Protein AF-A0A182QPL7-F1 (afdb_monomer)

Structure (mmCIF, N/CA/C/O backbone):
data_AF-A0A182QPL7-F1
#
_entry.id   AF-A0A182QPL7-F1
#
loop_
_atom_site.group_PDB
_atom_site.id
_atom_site.type_symbol
_atom_site.label_atom_id
_atom_site.label_alt_id
_atom_site.label_comp_id
_atom_site.label_asym_id
_atom_site.label_entity_id
_atom_site.label_seq_id
_atom_site.pdbx_PDB_ins_code
_atom_site.Cartn_x
_atom_site.Cartn_y
_atom_site.Cartn_z
_atom_site.occupancy
_atom_site.B_iso_or_equiv
_atom_site.auth_seq_id
_atom_site.auth_comp_id
_atom_site.auth_asym_id
_atom_site.auth_atom_id
_atom_site.pdbx_PDB_model_num
ATOM 1 N N . MET A 1 1 ? 13.068 60.890 -20.522 1.00 38.12 1 MET A N 1
ATOM 2 C CA . MET A 1 1 ? 13.657 60.676 -19.184 1.00 38.12 1 MET A CA 1
ATOM 3 C C . MET A 1 1 ? 14.626 59.497 -19.322 1.00 38.12 1 MET A C 1
ATOM 5 O O . MET A 1 1 ? 14.195 58.363 -19.232 1.00 38.12 1 MET A O 1
ATOM 9 N N . ALA A 1 2 ? 15.757 59.694 -20.020 1.00 29.44 2 ALA A N 1
ATOM 10 C CA . ALA A 1 2 ? 17.075 60.079 -19.466 1.00 29.44 2 ALA A CA 1
ATOM 11 C C . ALA A 1 2 ? 17.578 58.998 -18.482 1.00 29.44 2 ALA A C 1
ATOM 13 O O . ALA A 1 2 ? 16.838 58.666 -17.570 1.00 29.44 2 ALA A O 1
ATOM 14 N N . LEU A 1 3 ? 18.762 58.383 -18.562 1.00 28.86 3 LEU A N 1
ATOM 15 C CA . LEU A 1 3 ? 20.079 58.724 -19.126 1.00 28.86 3 LEU A CA 1
ATOM 16 C C . LEU A 1 3 ? 20.910 57.405 -19.023 1.00 28.86 3 LEU A C 1
ATOM 18 O O . LEU A 1 3 ? 20.813 56.733 -18.004 1.00 28.86 3 LEU A O 1
ATOM 22 N N . ARG A 1 4 ? 21.508 56.812 -20.065 1.00 32.84 4 ARG A N 1
ATOM 23 C CA . ARG A 1 4 ? 22.862 57.028 -20.635 1.00 32.84 4 ARG A CA 1
ATOM 24 C C . ARG A 1 4 ? 24.030 57.161 -19.632 1.00 32.84 4 ARG A C 1
ATOM 26 O O . ARG A 1 4 ? 24.105 58.162 -18.937 1.00 32.84 4 ARG A O 1
ATOM 33 N N . LEU A 1 5 ? 24.980 56.215 -19.704 1.00 34.09 5 LEU A N 1
ATOM 34 C CA . LEU A 1 5 ? 26.452 56.344 -19.542 1.00 34.09 5 LEU A CA 1
ATOM 35 C C . LEU A 1 5 ? 27.062 54.979 -19.971 1.00 34.09 5 LEU A C 1
ATOM 37 O O . LEU A 1 5 ? 26.755 53.975 -19.344 1.00 34.09 5 LEU A O 1
ATOM 41 N N . MET A 1 6 ? 27.615 54.779 -21.184 1.00 31.92 6 MET A N 1
ATOM 42 C CA . MET A 1 6 ? 28.958 55.157 -21.701 1.00 31.92 6 MET A CA 1
ATOM 43 C C . MET A 1 6 ? 30.117 54.797 -20.752 1.00 31.92 6 MET A C 1
ATOM 45 O O . MET A 1 6 ? 30.018 55.116 -19.580 1.00 31.92 6 MET A O 1
ATOM 49 N N . LEU A 1 7 ? 31.289 54.280 -21.145 1.00 32.41 7 LEU A N 1
ATOM 50 C CA . LEU A 1 7 ? 31.907 53.676 -22.347 1.00 32.41 7 LEU A CA 1
ATOM 51 C C . LEU A 1 7 ? 33.376 53.343 -21.936 1.00 32.41 7 LEU A C 1
ATOM 53 O O . LEU A 1 7 ? 33.815 53.805 -20.888 1.00 32.41 7 LEU A O 1
ATOM 57 N N . HIS A 1 8 ? 34.142 52.700 -22.836 1.00 28.00 8 HIS A N 1
ATOM 58 C CA . HIS A 1 8 ? 35.626 52.611 -22.901 1.00 28.00 8 HIS A CA 1
ATOM 59 C C . HIS A 1 8 ? 36.359 51.577 -22.014 1.00 28.00 8 HIS A C 1
ATOM 61 O O . HIS A 1 8 ? 36.034 51.425 -20.851 1.00 28.00 8 HIS A O 1
ATOM 67 N N . CYS A 1 9 ? 37.451 50.916 -22.430 1.00 28.41 9 CYS A N 1
ATOM 68 C CA . CYS A 1 9 ? 38.049 50.543 -23.727 1.00 28.41 9 CYS A CA 1
ATOM 69 C C . CYS A 1 9 ? 39.332 49.722 -23.434 1.00 28.41 9 CYS A C 1
ATOM 71 O O . CYS A 1 9 ? 39.904 49.873 -22.360 1.00 28.41 9 CYS A O 1
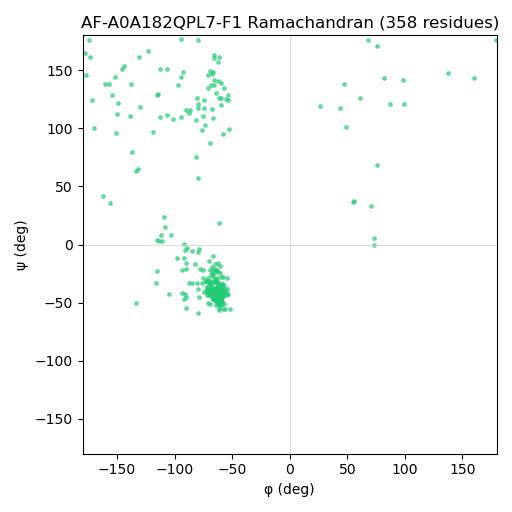ATOM 73 N N . ARG A 1 10 ? 39.833 49.024 -24.467 1.00 29.16 10 ARG A N 1
ATOM 74 C CA . ARG A 1 10 ? 41.245 48.666 -24.758 1.00 29.16 10 ARG A CA 1
ATOM 75 C C . ARG A 1 10 ? 41.916 47.397 -24.180 1.00 29.16 10 ARG A C 1
ATOM 77 O O . ARG A 1 10 ? 42.165 47.264 -22.993 1.00 29.16 10 ARG A O 1
ATOM 84 N N . GLU A 1 11 ? 42.356 46.605 -25.169 1.00 29.48 11 GLU A N 1
ATOM 85 C CA . GLU A 1 11 ? 43.712 46.057 -25.396 1.00 29.48 11 GLU A CA 1
ATOM 86 C C . GLU A 1 11 ? 44.058 44.608 -24.980 1.00 29.48 11 GLU A C 1
ATOM 88 O O . GLU A 1 11 ? 44.008 44.202 -23.826 1.00 29.48 11 GLU A O 1
ATOM 93 N N . ILE A 1 12 ? 44.469 43.850 -26.009 1.00 35.56 12 ILE A N 1
ATOM 94 C CA . ILE A 1 12 ? 45.204 42.573 -26.007 1.00 35.56 12 ILE A CA 1
ATOM 95 C C . ILE A 1 12 ? 46.706 42.924 -26.100 1.00 35.56 12 ILE A C 1
ATOM 97 O O . ILE A 1 12 ? 47.034 43.907 -26.768 1.00 35.56 12 ILE A O 1
ATOM 101 N N . PRO A 1 13 ? 47.632 42.132 -25.520 1.00 38.84 13 PRO A N 1
ATOM 102 C CA . PRO A 1 13 ? 48.500 41.322 -26.388 1.00 38.84 13 PRO A CA 1
ATOM 103 C C . PRO A 1 13 ? 48.874 39.922 -25.851 1.00 38.84 13 PRO A C 1
ATOM 105 O O . PRO A 1 13 ? 48.953 39.651 -24.657 1.00 38.84 13 PRO A O 1
ATOM 108 N N . SER A 1 14 ? 49.154 39.045 -26.814 1.00 32.09 14 SER A N 1
ATOM 109 C CA . SER A 1 14 ? 49.762 37.706 -26.764 1.00 32.09 14 SER A CA 1
ATOM 110 C C . SER A 1 14 ? 51.235 37.689 -26.332 1.00 32.09 14 SER A C 1
ATOM 112 O O . SER A 1 14 ? 51.951 38.557 -26.816 1.00 32.09 14 SER A O 1
ATOM 114 N N . VAL A 1 15 ? 51.733 36.636 -25.650 1.00 32.50 15 VAL A N 1
ATOM 115 C CA . VAL A 1 15 ? 53.123 36.122 -25.813 1.00 32.50 15 VAL A CA 1
ATOM 116 C C . VAL A 1 15 ? 53.244 34.621 -25.450 1.00 32.50 15 VAL A C 1
ATOM 118 O O . VAL A 1 15 ? 52.866 34.184 -24.368 1.00 32.50 15 VAL A O 1
ATOM 121 N N . PHE A 1 16 ? 53.838 33.862 -26.378 1.00 30.44 16 PHE A N 1
ATOM 122 C CA . PHE A 1 16 ? 54.403 32.503 -26.295 1.00 30.44 16 PHE A CA 1
ATOM 123 C C . PHE A 1 16 ? 55.667 32.428 -25.410 1.00 30.44 16 PHE A C 1
ATOM 125 O O . PHE A 1 16 ? 56.535 33.291 -25.548 1.00 30.44 16 PHE A O 1
ATOM 132 N N . ARG A 1 17 ? 55.914 31.318 -24.689 1.00 28.19 17 ARG A N 1
ATOM 133 C CA . ARG A 1 17 ? 57.280 30.748 -24.620 1.00 28.19 17 ARG A CA 1
ATOM 134 C C . ARG A 1 17 ? 57.345 29.281 -24.183 1.00 28.19 17 ARG A C 1
ATOM 136 O O . ARG A 1 17 ? 56.650 28.839 -23.278 1.00 28.19 17 ARG A O 1
ATOM 143 N N . TYR A 1 18 ? 58.217 28.578 -24.896 1.00 27.86 18 TYR A N 1
ATOM 144 C CA . TYR A 1 18 ? 58.614 27.174 -24.820 1.00 27.86 18 TYR A CA 1
ATOM 145 C C . TYR A 1 18 ? 59.871 27.005 -23.939 1.00 27.86 18 TYR A C 1
ATOM 147 O O . TYR A 1 18 ? 60.507 28.004 -23.596 1.00 27.86 18 TYR A O 1
ATOM 155 N N . SER A 1 19 ? 60.268 25.735 -23.751 1.00 28.27 19 SER A N 1
ATOM 156 C CA . SER A 1 19 ? 61.599 25.216 -23.343 1.00 28.27 19 SER A CA 1
ATOM 157 C C . SER A 1 19 ? 61.745 24.882 -21.850 1.00 28.27 19 SER A C 1
ATOM 159 O O . SER A 1 19 ? 61.260 25.616 -21.004 1.00 28.27 19 SER A O 1
ATOM 161 N N . SER A 1 20 ? 62.433 23.828 -21.405 1.00 28.31 20 SER A N 1
ATOM 162 C CA . SER A 1 20 ? 63.029 22.630 -22.018 1.00 28.31 20 SER A CA 1
ATOM 163 C C . SER A 1 20 ? 63.545 21.728 -20.878 1.00 28.31 20 SER A C 1
ATOM 165 O O . SER A 1 20 ? 63.731 22.165 -19.747 1.00 28.31 20 SER A O 1
ATOM 167 N N . VAL A 1 21 ? 63.756 20.462 -21.215 1.00 29.38 21 VAL A N 1
ATOM 168 C CA . VAL A 1 21 ? 64.141 19.294 -20.405 1.00 29.38 21 VAL A CA 1
ATOM 169 C C . VAL A 1 21 ? 65.610 19.355 -19.922 1.00 29.38 21 VAL A C 1
ATOM 171 O O . VAL A 1 21 ? 66.443 19.836 -20.680 1.00 29.38 21 VAL A O 1
ATOM 174 N N . PHE A 1 22 ? 65.936 18.837 -18.719 1.00 27.33 22 PHE A N 1
ATOM 175 C CA . PHE A 1 22 ? 66.898 17.730 -18.443 1.00 27.33 22 PHE A CA 1
ATOM 176 C C . PHE A 1 22 ? 67.452 17.653 -16.995 1.00 27.33 22 PHE A C 1
ATOM 178 O O . PHE A 1 22 ? 67.672 18.642 -16.309 1.00 27.33 22 PHE A O 1
ATOM 185 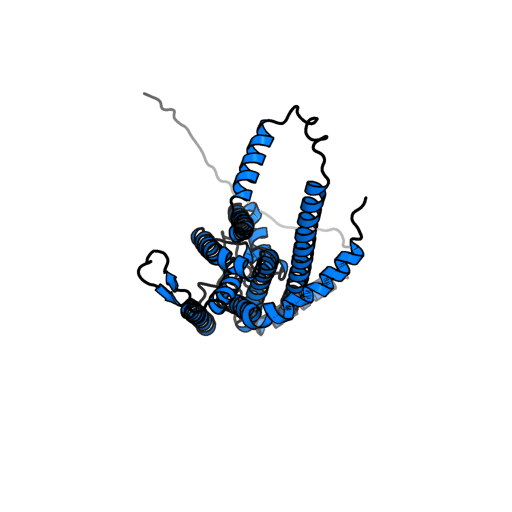N N . HIS A 1 23 ? 67.620 16.394 -16.569 1.00 29.66 23 HIS A N 1
ATOM 186 C CA . HIS A 1 23 ? 67.974 15.788 -15.272 1.00 29.66 23 HIS A CA 1
ATOM 187 C C . HIS A 1 23 ? 69.388 16.057 -14.714 1.00 29.66 23 HIS A C 1
ATOM 189 O O . HIS A 1 23 ? 70.294 16.261 -15.511 1.00 29.66 23 HIS A O 1
ATOM 195 N N . HIS A 1 24 ? 69.610 15.868 -13.387 1.00 29.08 24 HIS A N 1
ATOM 196 C CA . HIS A 1 24 ? 70.266 14.668 -12.781 1.00 29.08 24 HIS A CA 1
ATOM 197 C C . HIS A 1 24 ? 70.272 14.663 -11.207 1.00 29.08 24 HIS A C 1
ATOM 199 O O . HIS A 1 24 ? 69.690 15.576 -10.630 1.00 29.08 24 HIS A O 1
ATOM 205 N N . PRO A 1 25 ? 70.754 13.622 -10.469 1.00 37.75 25 PRO A N 1
ATOM 206 C CA . PRO A 1 25 ? 69.912 12.717 -9.659 1.00 37.75 25 PRO A CA 1
ATOM 207 C C . PRO A 1 25 ? 70.268 12.636 -8.148 1.00 37.75 25 PRO A C 1
ATOM 209 O O . PRO A 1 25 ? 71.381 12.961 -7.743 1.00 37.75 25 PRO A O 1
ATOM 212 N N . ARG A 1 26 ? 69.395 12.051 -7.304 1.00 28.62 26 ARG A N 1
ATOM 213 C CA . ARG A 1 26 ? 69.827 11.398 -6.043 1.00 28.62 26 ARG A CA 1
ATOM 214 C C . ARG A 1 26 ? 68.924 10.229 -5.610 1.00 28.62 26 ARG A C 1
ATOM 216 O O . ARG A 1 26 ? 67.772 10.407 -5.248 1.00 28.62 26 ARG A O 1
ATOM 223 N N . LYS A 1 27 ? 69.545 9.048 -5.696 1.00 30.28 27 LYS A N 1
ATOM 224 C CA . LYS A 1 27 ? 69.404 7.758 -4.991 1.00 30.28 27 LYS A CA 1
ATOM 225 C C . LYS A 1 27 ? 68.062 7.341 -4.357 1.00 30.28 27 LYS A C 1
ATOM 227 O O . LYS A 1 27 ? 67.589 7.890 -3.372 1.00 30.28 27 LYS A O 1
ATOM 232 N N . ILE A 1 28 ? 67.606 6.212 -4.895 1.00 34.00 28 ILE A N 1
ATOM 233 C CA . ILE A 1 28 ? 66.611 5.238 -4.440 1.00 34.00 28 ILE A CA 1
ATOM 234 C C . ILE A 1 28 ? 66.999 4.616 -3.088 1.00 34.00 28 ILE A C 1
ATOM 236 O O . ILE A 1 28 ? 68.134 4.170 -2.936 1.00 34.00 28 ILE A O 1
ATOM 240 N N . LEU A 1 29 ? 66.017 4.448 -2.193 1.00 33.06 29 LEU A N 1
ATOM 241 C CA . LEU A 1 29 ? 65.952 3.325 -1.249 1.00 33.06 29 LEU A CA 1
ATOM 242 C C . LEU A 1 29 ? 64.501 2.810 -1.135 1.00 33.06 29 LEU A C 1
ATOM 244 O O . LEU A 1 29 ? 63.610 3.485 -0.634 1.00 33.06 29 LEU A O 1
ATOM 248 N N . SER A 1 30 ? 64.321 1.602 -1.681 1.00 37.84 30 SER A N 1
ATOM 249 C CA . SER A 1 30 ? 63.394 0.520 -1.301 1.00 37.84 30 SER A CA 1
ATOM 250 C C . SER A 1 30 ? 61.901 0.806 -1.059 1.00 37.84 30 SER A C 1
ATOM 252 O O . SER A 1 30 ? 61.500 1.124 0.054 1.00 37.84 30 SER A O 1
ATOM 254 N N . ASN A 1 31 ? 61.060 0.478 -2.054 1.00 38.47 31 ASN A N 1
ATOM 255 C CA . ASN A 1 31 ? 59.720 -0.097 -1.816 1.00 38.47 31 ASN A CA 1
ATOM 256 C C . ASN A 1 31 ? 59.163 -0.915 -3.010 1.00 38.47 31 ASN A C 1
ATOM 258 O O . ASN A 1 31 ? 57.971 -0.932 -3.293 1.00 38.47 31 ASN A O 1
ATOM 262 N N . VAL A 1 32 ? 60.030 -1.637 -3.731 1.00 42.34 32 VAL A N 1
ATOM 263 C CA . VAL A 1 32 ? 59.671 -2.338 -4.988 1.00 42.34 32 VAL A CA 1
ATOM 264 C C . VAL A 1 32 ? 58.923 -3.675 -4.762 1.00 42.34 32 VAL A C 1
ATOM 266 O O . VAL A 1 32 ? 58.456 -4.298 -5.713 1.00 42.34 32 VAL A O 1
ATOM 269 N N . GLY A 1 33 ? 58.741 -4.116 -3.511 1.00 39.88 33 GLY A N 1
ATOM 270 C CA . GLY A 1 33 ? 58.042 -5.370 -3.189 1.00 39.88 33 GLY A CA 1
ATOM 271 C C . GLY A 1 33 ? 56.509 -5.284 -3.213 1.00 39.88 33 GLY A C 1
ATOM 272 O O . GLY A 1 33 ? 55.852 -6.207 -3.695 1.00 39.88 33 GLY A O 1
ATOM 273 N N . ASN A 1 34 ? 55.927 -4.171 -2.749 1.00 44.75 34 ASN A N 1
ATOM 274 C CA . ASN A 1 34 ? 54.471 -4.056 -2.576 1.00 44.75 34 ASN A CA 1
ATOM 275 C C . ASN A 1 34 ? 53.729 -3.640 -3.855 1.00 44.75 34 ASN A C 1
ATOM 277 O O . ASN A 1 34 ? 52.621 -4.118 -4.105 1.00 44.75 34 ASN A O 1
ATOM 281 N N . ASP A 1 35 ? 54.340 -2.818 -4.712 1.00 47.81 35 ASP A N 1
ATOM 282 C CA . ASP A 1 35 ? 53.655 -2.279 -5.894 1.00 47.81 35 ASP A CA 1
ATOM 283 C C . ASP A 1 35 ? 53.434 -3.318 -6.997 1.00 47.81 35 ASP A C 1
ATOM 285 O O . ASP A 1 35 ? 52.415 -3.275 -7.692 1.00 47.81 35 ASP A O 1
ATOM 289 N N . ARG A 1 36 ? 54.322 -4.312 -7.140 1.00 44.53 36 ARG A N 1
ATOM 290 C CA . ARG A 1 36 ? 54.118 -5.401 -8.113 1.00 44.53 36 ARG A CA 1
ATOM 291 C C . ARG A 1 36 ? 52.970 -6.319 -7.709 1.00 44.53 36 ARG A C 1
ATOM 293 O O . ARG A 1 36 ? 52.163 -6.665 -8.568 1.00 44.53 36 ARG A O 1
ATOM 300 N N . GLN A 1 37 ? 52.835 -6.660 -6.426 1.00 46.72 37 GLN A N 1
ATOM 301 C CA . GLN A 1 37 ? 51.701 -7.467 -5.964 1.00 46.72 37 GLN A CA 1
ATOM 302 C C . GLN A 1 37 ? 50.377 -6.705 -6.073 1.00 46.72 37 GLN A C 1
ATOM 304 O O . GLN A 1 37 ? 49.395 -7.263 -6.559 1.00 46.72 37 GLN A O 1
ATOM 309 N N . LEU A 1 38 ? 50.352 -5.416 -5.720 1.00 52.38 38 LEU A N 1
ATOM 310 C CA . LEU A 1 38 ? 49.174 -4.559 -5.894 1.00 52.38 38 LEU A CA 1
ATOM 311 C C . LEU A 1 38 ? 48.791 -4.377 -7.367 1.00 52.38 38 LEU A C 1
ATOM 313 O O . LEU A 1 38 ? 47.604 -4.386 -7.695 1.00 52.38 38 LEU A O 1
ATOM 317 N N . THR A 1 39 ? 49.769 -4.264 -8.266 1.00 49.75 39 THR A N 1
ATOM 318 C CA . THR A 1 39 ? 49.520 -4.134 -9.709 1.00 49.75 39 THR A CA 1
ATOM 319 C C . THR A 1 39 ? 49.019 -5.445 -10.311 1.00 49.75 39 THR A C 1
ATOM 321 O O . THR A 1 39 ? 48.053 -5.431 -11.072 1.00 49.75 39 THR A O 1
ATOM 324 N N . ILE A 1 40 ? 49.584 -6.590 -9.911 1.00 52.69 40 ILE A N 1
ATOM 325 C CA . ILE A 1 40 ? 49.121 -7.917 -10.345 1.00 52.69 40 ILE A CA 1
ATOM 326 C C . ILE A 1 40 ? 47.720 -8.213 -9.791 1.00 52.69 40 ILE A C 1
ATOM 328 O O . ILE A 1 40 ? 46.876 -8.721 -10.527 1.00 52.69 40 ILE A O 1
ATOM 332 N N . LEU A 1 41 ? 47.418 -7.837 -8.543 1.00 49.34 41 LEU A N 1
ATOM 333 C CA . LEU A 1 41 ? 46.073 -7.957 -7.962 1.00 49.34 41 LEU A CA 1
ATOM 334 C C . LEU A 1 41 ? 45.056 -7.045 -8.662 1.00 49.34 41 LEU A C 1
ATOM 336 O O . LEU A 1 41 ? 43.927 -7.465 -8.913 1.00 49.34 41 LEU A O 1
ATOM 340 N N . ARG A 1 42 ? 45.438 -5.816 -9.037 1.00 46.53 42 ARG A N 1
ATOM 341 C CA . ARG A 1 42 ? 44.580 -4.921 -9.837 1.00 46.53 42 ARG A CA 1
ATOM 342 C C . ARG A 1 42 ? 44.355 -5.465 -11.246 1.00 46.53 42 ARG A C 1
ATOM 344 O O . ARG A 1 42 ? 43.224 -5.432 -11.724 1.00 46.53 42 ARG A O 1
ATOM 351 N N . TYR A 1 43 ? 45.389 -6.016 -11.880 1.00 38.41 43 TYR A N 1
ATOM 352 C CA . TYR A 1 43 ? 45.294 -6.588 -13.222 1.00 38.41 43 TYR A CA 1
ATOM 353 C C . TYR A 1 43 ? 44.456 -7.873 -13.239 1.00 38.41 43 TYR A C 1
ATOM 355 O O . TYR A 1 43 ? 43.571 -8.016 -14.074 1.00 38.41 43 TYR A O 1
ATOM 363 N N . THR A 1 44 ? 44.645 -8.773 -12.271 1.00 45.66 44 THR A N 1
ATOM 364 C CA . THR A 1 44 ? 43.840 -10.003 -12.139 1.00 45.66 44 THR A CA 1
ATOM 365 C C . THR 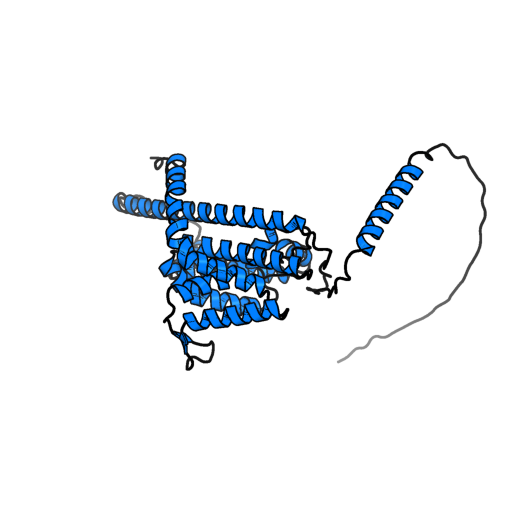A 1 44 ? 42.393 -9.721 -11.732 1.00 45.66 44 THR A C 1
ATOM 367 O O . THR A 1 44 ? 41.487 -10.407 -12.209 1.00 45.66 44 THR A O 1
ATOM 370 N N . ARG A 1 45 ? 42.137 -8.682 -10.922 1.00 44.12 45 ARG A N 1
ATOM 371 C CA . ARG A 1 45 ? 40.776 -8.208 -10.617 1.00 44.12 45 ARG A CA 1
ATOM 372 C C . ARG A 1 45 ? 40.090 -7.606 -11.847 1.00 44.12 45 ARG A C 1
ATOM 374 O O . ARG A 1 45 ? 38.936 -7.942 -12.099 1.00 44.12 45 ARG A O 1
ATOM 381 N N . ASN A 1 46 ? 40.794 -6.794 -12.639 1.00 39.06 46 ASN A N 1
ATOM 382 C CA . ASN A 1 46 ? 40.257 -6.264 -13.898 1.00 39.06 46 ASN A CA 1
ATOM 383 C C . ASN A 1 46 ? 40.046 -7.363 -14.948 1.00 39.06 46 ASN A C 1
ATOM 385 O O . ASN A 1 46 ? 39.011 -7.365 -15.602 1.00 39.06 46 ASN A O 1
ATOM 389 N N . ALA A 1 47 ? 40.953 -8.336 -15.058 1.00 41.59 47 ALA A N 1
ATOM 390 C CA . ALA A 1 47 ? 40.820 -9.463 -15.983 1.00 41.59 47 ALA A CA 1
ATOM 391 C C . ALA A 1 47 ? 39.671 -10.420 -15.605 1.00 41.59 47 ALA A C 1
ATOM 393 O O . ALA A 1 47 ? 39.035 -11.003 -16.482 1.00 41.59 47 ALA A O 1
ATOM 394 N N . ARG A 1 48 ? 39.366 -10.577 -14.306 1.00 39.47 48 ARG A N 1
ATOM 395 C CA . ARG A 1 48 ? 38.159 -11.294 -13.851 1.00 39.47 48 ARG A CA 1
ATOM 396 C C . ARG A 1 48 ? 36.874 -10.523 -14.167 1.00 39.47 48 ARG A C 1
ATOM 398 O O . ARG A 1 48 ? 35.901 -11.157 -14.566 1.00 39.47 48 ARG A O 1
ATOM 405 N N . ASN A 1 49 ? 36.877 -9.194 -14.044 1.00 42.91 49 ASN A N 1
ATOM 406 C CA . ASN A 1 49 ? 35.725 -8.363 -14.416 1.00 42.91 49 ASN A CA 1
ATOM 407 C C . ASN A 1 49 ? 35.459 -8.379 -15.930 1.00 42.91 49 ASN A C 1
ATOM 409 O O . ASN A 1 49 ? 34.316 -8.563 -16.335 1.00 42.91 49 ASN A O 1
ATOM 413 N N . THR A 1 50 ? 36.492 -8.294 -16.773 1.00 42.94 50 THR A N 1
ATOM 414 C CA . THR A 1 50 ? 36.312 -8.310 -18.238 1.00 42.94 50 THR A CA 1
ATOM 415 C C . THR A 1 50 ? 35.871 -9.675 -18.772 1.00 42.94 50 THR A C 1
ATOM 417 O O . THR A 1 50 ? 35.092 -9.743 -19.723 1.00 42.94 50 THR A O 1
ATOM 420 N N . ARG A 1 51 ? 36.284 -10.785 -18.138 1.00 34.62 51 ARG A N 1
ATOM 421 C CA . ARG A 1 51 ? 35.788 -12.128 -18.501 1.00 34.62 51 ARG A CA 1
ATOM 422 C C . ARG A 1 51 ? 34.318 -12.334 -18.122 1.00 34.62 51 ARG A C 1
ATOM 424 O O . ARG A 1 51 ? 33.599 -12.977 -18.882 1.00 34.62 51 ARG A O 1
ATOM 431 N N . ALA A 1 52 ? 33.866 -11.766 -17.002 1.00 42.50 52 ALA A N 1
ATOM 432 C CA . ALA A 1 52 ? 32.456 -11.797 -16.606 1.00 42.50 52 ALA A CA 1
ATOM 433 C C . ALA A 1 52 ? 31.568 -10.932 -17.524 1.00 42.50 52 ALA A C 1
ATOM 435 O O . ALA A 1 52 ? 30.434 -11.313 -17.805 1.00 42.50 52 ALA A O 1
ATOM 436 N N . GLU A 1 53 ? 32.091 -9.819 -18.051 1.00 45.19 53 GLU A N 1
ATOM 437 C CA . GLU A 1 53 ? 31.379 -8.967 -19.016 1.00 45.19 53 GLU A CA 1
ATOM 438 C C . GLU A 1 53 ? 31.262 -9.604 -20.413 1.00 45.19 53 GLU A C 1
ATOM 440 O O . GLU A 1 53 ? 30.249 -9.417 -21.082 1.00 45.19 53 GLU A O 1
ATOM 445 N N . SER A 1 54 ? 32.239 -10.417 -20.839 1.00 38.28 54 SER A N 1
ATOM 446 C CA . SER A 1 54 ? 32.252 -11.024 -22.185 1.00 38.28 54 SER A CA 1
ATOM 447 C C . SER A 1 54 ? 31.188 -12.108 -22.441 1.00 38.28 54 SER A C 1
ATOM 449 O O . SER A 1 54 ? 30.934 -12.443 -23.595 1.00 38.28 54 SER A O 1
ATOM 451 N N . PHE A 1 55 ? 30.543 -12.631 -21.390 1.00 42.53 55 PHE A N 1
ATOM 452 C CA . PHE A 1 55 ? 29.502 -13.669 -21.484 1.00 42.53 55 PHE A CA 1
ATOM 453 C C . PHE A 1 55 ? 28.114 -13.198 -21.022 1.00 42.53 55 PHE A C 1
ATOM 455 O O . PHE A 1 55 ? 27.167 -13.988 -21.007 1.00 42.53 55 PHE A O 1
ATOM 462 N N . ALA A 1 56 ? 27.956 -11.922 -20.659 1.00 42.56 56 ALA A N 1
ATOM 463 C CA . ALA A 1 56 ? 26.643 -11.366 -20.365 1.00 42.56 56 ALA A CA 1
ATOM 464 C C . ALA A 1 56 ? 25.930 -11.027 -21.690 1.00 42.56 56 ALA A C 1
ATOM 466 O O . ALA A 1 56 ? 26.454 -10.230 -22.472 1.00 42.56 56 ALA A O 1
ATOM 467 N N . PRO A 1 57 ? 24.743 -11.596 -21.985 1.00 36.03 57 PRO A N 1
ATOM 468 C CA . PRO A 1 57 ? 23.981 -11.190 -23.159 1.00 36.03 57 PRO A CA 1
ATOM 469 C C . PRO A 1 57 ? 23.701 -9.687 -23.080 1.00 36.03 57 PRO A C 1
ATOM 471 O O . PRO A 1 57 ? 23.342 -9.173 -22.019 1.00 36.03 57 PRO A O 1
ATOM 474 N N . ARG A 1 58 ? 23.905 -8.998 -24.206 1.00 37.56 58 ARG A N 1
ATOM 475 C CA . ARG A 1 58 ? 23.852 -7.539 -24.352 1.00 37.56 58 ARG A CA 1
ATOM 476 C C . ARG A 1 58 ? 22.521 -7.003 -23.808 1.00 37.56 58 ARG A C 1
ATOM 478 O O . ARG A 1 58 ? 21.493 -7.078 -24.475 1.00 37.56 58 ARG A O 1
ATOM 485 N N . GLN A 1 59 ? 22.538 -6.493 -22.579 1.00 46.91 59 GLN A N 1
ATOM 486 C CA . GLN A 1 59 ? 21.389 -5.830 -21.971 1.00 46.91 59 GLN A CA 1
ATOM 487 C C . GLN A 1 59 ? 21.157 -4.532 -22.745 1.00 46.91 59 GLN A C 1
ATOM 489 O O . GLN A 1 59 ? 22.028 -3.663 -22.776 1.00 46.91 59 GLN A O 1
ATOM 494 N N . THR A 1 60 ? 20.008 -4.392 -23.409 1.00 39.75 60 THR A N 1
ATOM 495 C CA . THR A 1 60 ? 19.579 -3.104 -23.967 1.00 39.75 60 THR A CA 1
ATOM 496 C C . THR A 1 60 ? 19.234 -2.178 -22.809 1.00 39.75 60 THR A C 1
ATOM 498 O O . THR A 1 60 ? 18.104 -2.140 -22.320 1.00 39.75 60 THR A O 1
ATOM 501 N N . ILE A 1 61 ? 20.262 -1.490 -22.331 1.00 45.66 61 ILE A N 1
ATOM 502 C CA . ILE A 1 61 ? 20.213 -0.460 -21.309 1.00 45.66 61 ILE A CA 1
ATOM 503 C C . ILE A 1 61 ? 19.601 0.785 -21.952 1.00 45.66 61 ILE A C 1
ATOM 505 O O . ILE A 1 61 ? 20.261 1.486 -22.713 1.00 45.66 61 ILE A O 1
ATOM 509 N N . VAL A 1 62 ? 18.327 1.048 -21.669 1.00 46.94 62 VAL A N 1
ATOM 510 C CA . VAL A 1 62 ? 17.763 2.386 -21.867 1.00 46.94 62 VAL A CA 1
ATOM 511 C C . VAL A 1 62 ? 17.884 3.086 -20.515 1.00 46.94 62 VAL A C 1
ATOM 513 O O . VAL A 1 62 ? 17.198 2.664 -19.578 1.00 46.94 62 VAL A O 1
ATOM 516 N N . PRO A 1 63 ? 18.768 4.088 -20.358 1.00 48.31 63 PRO A N 1
ATOM 517 C CA . PRO A 1 63 ? 18.833 4.845 -19.120 1.00 48.31 63 PRO A CA 1
ATOM 518 C C . PRO A 1 63 ? 17.469 5.496 -18.896 1.00 48.31 63 PRO A C 1
ATOM 520 O O . PRO A 1 63 ? 16.968 6.244 -19.731 1.00 48.31 63 PRO A O 1
ATOM 523 N N . THR A 1 64 ? 16.832 5.165 -17.776 1.00 53.75 64 THR A N 1
ATOM 524 C CA . THR A 1 64 ? 15.715 5.977 -17.299 1.00 53.75 64 THR A CA 1
ATOM 525 C C . THR A 1 64 ? 16.353 7.238 -16.733 1.00 53.75 64 THR A C 1
ATOM 527 O O . THR A 1 64 ? 17.169 7.146 -15.817 1.00 53.75 64 THR A O 1
ATOM 530 N N . GLU A 1 65 ? 16.054 8.399 -17.304 1.00 51.59 65 GLU A N 1
ATOM 531 C CA . GLU A 1 65 ? 16.466 9.677 -16.731 1.00 51.59 65 GLU A CA 1
ATOM 532 C C . GLU A 1 65 ? 15.370 10.159 -15.786 1.00 51.59 65 GLU A C 1
ATOM 534 O O . GLU A 1 65 ? 14.248 10.449 -16.200 1.00 51.59 65 GLU A O 1
ATOM 539 N N . VAL A 1 66 ? 15.689 10.250 -14.496 1.00 57.75 66 VAL A N 1
ATOM 540 C CA . VAL A 1 66 ? 14.844 10.950 -13.525 1.00 57.75 66 VAL A CA 1
ATOM 541 C C . VAL A 1 66 ? 15.624 12.172 -13.071 1.00 57.75 66 VAL A C 1
ATOM 543 O O . VAL A 1 66 ? 16.632 12.045 -12.385 1.00 57.75 66 VAL A O 1
ATOM 546 N N . GLN A 1 67 ? 15.174 13.363 -13.483 1.00 58.06 67 GLN A N 1
ATOM 547 C CA . GLN A 1 67 ? 15.777 14.652 -13.096 1.00 58.06 67 GLN A CA 1
ATOM 548 C C . GLN A 1 67 ? 17.279 14.767 -13.432 1.00 58.06 67 GLN A C 1
ATOM 550 O O . GLN A 1 67 ? 18.052 15.313 -12.650 1.00 58.06 67 GLN A O 1
ATOM 555 N N . GLY A 1 68 ? 17.715 14.223 -14.574 1.00 55.00 68 GLY A N 1
ATOM 556 C CA . GLY A 1 68 ? 19.127 14.242 -14.978 1.00 55.00 68 GLY A CA 1
ATOM 557 C C . GLY A 1 68 ? 20.034 13.289 -14.187 1.00 55.00 68 GLY A C 1
ATOM 558 O O . GLY A 1 68 ? 21.245 13.285 -14.398 1.00 55.00 68 GLY A O 1
ATOM 559 N N . ILE A 1 69 ? 19.477 12.459 -13.295 1.00 57.66 69 ILE A N 1
ATOM 560 C CA . ILE A 1 69 ? 20.205 11.360 -12.659 1.00 57.66 69 ILE A CA 1
ATOM 561 C C . ILE A 1 69 ? 20.116 10.145 -13.579 1.00 57.66 69 ILE A C 1
ATOM 563 O O . ILE A 1 69 ? 19.033 9.596 -13.797 1.00 57.66 69 ILE A O 1
ATOM 567 N N . VAL A 1 70 ? 21.270 9.712 -14.091 1.00 56.16 70 VAL A N 1
ATOM 568 C CA . VAL A 1 70 ? 21.405 8.435 -14.798 1.00 56.16 70 VAL A CA 1
ATOM 569 C C . VAL A 1 70 ? 21.170 7.320 -13.787 1.00 56.16 70 VAL A C 1
ATOM 571 O O . VAL A 1 70 ? 21.974 7.092 -12.881 1.00 56.16 70 VAL A O 1
ATOM 574 N N . ILE A 1 71 ? 20.033 6.643 -13.908 1.00 62.78 71 ILE A N 1
ATOM 575 C CA . ILE A 1 71 ? 19.699 5.514 -13.047 1.00 62.78 71 ILE A CA 1
ATOM 576 C C . ILE A 1 71 ? 20.548 4.324 -13.487 1.00 62.78 71 ILE A C 1
ATOM 578 O O . ILE A 1 71 ? 20.498 3.932 -14.651 1.00 62.78 71 ILE A O 1
ATOM 582 N N . GLU A 1 72 ? 21.313 3.742 -12.556 1.00 54.69 72 GLU A N 1
ATOM 583 C CA . GLU A 1 72 ? 22.073 2.509 -12.789 1.00 54.69 72 GLU A CA 1
ATOM 584 C C . GLU A 1 72 ? 21.119 1.380 -13.224 1.00 54.69 72 GLU A C 1
ATOM 586 O O . GLU A 1 72 ? 20.525 0.657 -12.421 1.00 54.69 72 GLU A O 1
ATOM 591 N N . SER A 1 73 ? 20.991 1.202 -14.531 1.00 57.12 73 SER A N 1
ATOM 592 C CA . SER A 1 73 ? 20.474 0.012 -15.201 1.00 57.12 73 SER A CA 1
ATOM 593 C C . SER A 1 73 ? 21.582 -1.046 -15.244 1.00 57.12 73 SER A C 1
ATOM 595 O O . SER A 1 73 ? 22.055 -1.434 -16.311 1.00 57.12 73 SER A O 1
ATOM 597 N N . GLY A 1 74 ? 22.091 -1.409 -14.067 1.00 60.62 74 GLY A N 1
ATOM 598 C CA . GLY A 1 74 ? 23.197 -2.349 -13.921 1.00 60.62 74 GLY A CA 1
ATOM 599 C C . GLY A 1 74 ? 22.768 -3.811 -14.055 1.00 60.62 74 GLY A C 1
ATOM 600 O O . GLY A 1 74 ? 21.581 -4.134 -14.128 1.00 60.62 74 GLY A O 1
ATOM 601 N N . TYR A 1 75 ? 23.761 -4.704 -14.016 1.00 72.38 75 TYR A N 1
ATOM 602 C CA . TYR A 1 75 ? 23.556 -6.149 -13.953 1.00 72.38 75 TYR A CA 1
ATOM 603 C C . TYR A 1 75 ? 22.636 -6.526 -12.783 1.00 72.38 75 TYR A C 1
ATOM 605 O O . TYR A 1 75 ? 22.908 -6.207 -11.621 1.00 72.38 75 TYR A O 1
ATOM 613 N N . ILE A 1 76 ? 21.549 -7.232 -13.093 1.00 79.06 76 ILE A N 1
ATOM 614 C CA . ILE A 1 76 ? 20.654 -7.782 -12.080 1.00 79.06 76 ILE A CA 1
ATOM 615 C C . ILE A 1 76 ? 21.267 -9.082 -11.574 1.00 79.06 76 ILE A C 1
ATOM 617 O O . ILE A 1 76 ? 21.261 -10.088 -12.276 1.00 79.06 76 ILE A O 1
ATOM 621 N N . ASP A 1 77 ? 21.788 -9.051 -10.353 1.00 81.19 77 ASP A N 1
ATOM 622 C CA . ASP A 1 77 ? 22.260 -10.239 -9.651 1.00 81.19 77 ASP A CA 1
ATOM 623 C C . ASP A 1 77 ? 21.057 -11.053 -9.140 1.00 81.19 77 ASP A C 1
ATOM 625 O O . ASP A 1 77 ? 20.382 -10.601 -8.207 1.00 81.19 77 ASP A O 1
ATOM 629 N N . PRO A 1 78 ? 20.777 -12.249 -9.701 1.00 83.31 78 PRO A N 1
ATOM 630 C CA . PRO A 1 78 ? 19.618 -13.046 -9.303 1.00 83.31 78 PRO A CA 1
ATOM 631 C C . PRO A 1 78 ? 19.644 -13.455 -7.827 1.00 83.31 78 PRO A C 1
ATOM 633 O O . PRO A 1 78 ? 18.587 -13.650 -7.226 1.00 83.31 78 PRO A O 1
ATOM 636 N N . SER A 1 79 ? 20.827 -13.515 -7.202 1.00 83.94 79 SER A N 1
ATOM 637 C CA . SER A 1 79 ? 20.954 -13.842 -5.777 1.00 83.94 79 SER A CA 1
ATOM 638 C C . SER A 1 79 ? 20.305 -12.788 -4.865 1.00 83.94 79 SER A C 1
ATOM 640 O O . SER A 1 79 ? 19.899 -13.094 -3.740 1.00 83.94 79 SER A O 1
ATOM 642 N N . LYS A 1 80 ? 20.117 -11.551 -5.355 1.00 84.25 80 LYS A N 1
ATOM 643 C CA . LYS A 1 80 ? 19.428 -10.483 -4.615 1.00 84.25 80 LYS A CA 1
ATOM 644 C C . LYS A 1 80 ? 17.931 -10.742 -4.442 1.00 84.25 80 LYS A C 1
ATOM 646 O O . LYS A 1 80 ? 17.366 -10.207 -3.486 1.00 84.25 80 LYS A O 1
ATOM 651 N N . ILE A 1 81 ? 17.298 -11.574 -5.281 1.00 91.75 81 ILE A N 1
ATOM 652 C CA . ILE A 1 81 ? 15.871 -11.925 -5.136 1.00 91.75 81 ILE A CA 1
ATOM 653 C C . ILE A 1 81 ? 15.606 -12.518 -3.751 1.00 91.75 81 ILE A C 1
ATOM 655 O O . ILE A 1 81 ? 14.599 -12.188 -3.130 1.00 91.75 81 ILE A O 1
ATOM 659 N N . TRP A 1 82 ? 16.531 -13.326 -3.225 1.00 93.69 82 TRP A N 1
ATOM 660 C CA . TRP A 1 82 ? 16.390 -13.915 -1.894 1.00 93.69 82 TRP A CA 1
ATOM 661 C C . TRP A 1 82 ? 16.251 -12.854 -0.794 1.00 93.69 82 TRP A C 1
ATOM 663 O O . TRP A 1 82 ? 15.458 -13.011 0.131 1.00 93.69 82 TRP A O 1
ATOM 673 N N . ARG A 1 83 ? 16.951 -11.717 -0.920 1.00 94.38 83 ARG A N 1
ATOM 674 C CA . ARG A 1 83 ? 16.813 -10.593 0.021 1.00 94.38 83 ARG A CA 1
ATOM 675 C C . ARG A 1 83 ? 15.432 -9.952 -0.067 1.00 94.38 83 ARG A C 1
ATOM 677 O O . ARG A 1 83 ? 14.854 -9.632 0.967 1.00 94.38 83 ARG A O 1
ATOM 684 N N . SER A 1 84 ? 14.901 -9.790 -1.280 1.00 95.31 84 SER A N 1
ATOM 685 C CA . SER A 1 84 ? 13.533 -9.301 -1.485 1.00 95.31 84 SER A CA 1
ATOM 686 C C . SER A 1 84 ? 12.492 -10.264 -0.928 1.00 95.31 84 SER A C 1
ATOM 688 O O . SER A 1 84 ? 11.545 -9.818 -0.286 1.00 95.31 84 SER A O 1
ATOM 690 N N . PHE A 1 85 ? 12.686 -11.570 -1.111 1.00 97.19 85 PHE A N 1
ATOM 691 C CA . PHE A 1 85 ? 11.810 -12.596 -0.554 1.00 97.19 85 PHE A CA 1
ATOM 692 C C . PHE A 1 85 ? 11.793 -12.544 0.978 1.00 97.19 85 PHE A C 1
ATOM 694 O O . PHE A 1 85 ? 10.732 -12.362 1.573 1.00 97.19 85 PHE A O 1
ATOM 701 N N . LEU A 1 86 ? 12.967 -12.611 1.618 1.00 97.69 86 LEU A N 1
ATOM 702 C CA . LEU A 1 86 ? 13.079 -12.541 3.077 1.00 97.69 86 LEU A CA 1
ATOM 703 C C . LEU A 1 86 ? 12.484 -11.249 3.635 1.00 97.69 86 LEU A C 1
ATOM 705 O O . LEU A 1 86 ? 11.772 -11.285 4.635 1.00 97.69 86 LEU A O 1
ATOM 709 N N . PHE A 1 87 ? 12.742 -10.114 2.980 1.00 97.81 87 PHE A N 1
ATOM 710 C CA . PHE A 1 87 ? 12.148 -8.843 3.380 1.00 97.81 87 PHE A CA 1
ATOM 711 C C . PHE A 1 87 ? 10.624 -8.863 3.262 1.00 97.81 87 PHE A C 1
ATOM 713 O O . PHE A 1 87 ? 9.949 -8.398 4.170 1.00 97.81 87 PHE A O 1
ATOM 720 N N . THR A 1 88 ? 10.082 -9.438 2.189 1.00 98.38 88 THR A N 1
ATOM 721 C CA . THR A 1 88 ? 8.631 -9.543 1.979 1.00 98.38 88 THR A CA 1
ATOM 722 C C . THR A 1 88 ? 7.973 -10.369 3.072 1.00 98.38 88 THR A C 1
ATOM 724 O O . THR A 1 88 ? 6.996 -9.915 3.665 1.00 98.38 88 THR A O 1
ATOM 727 N N . VAL A 1 89 ? 8.533 -11.540 3.391 1.00 98.25 89 VAL A N 1
ATOM 728 C CA . VAL A 1 89 ? 8.024 -12.407 4.464 1.00 98.25 89 VAL A CA 1
ATOM 729 C C . VAL A 1 89 ? 8.127 -11.705 5.817 1.00 98.25 89 VAL A C 1
ATOM 731 O O . VAL A 1 89 ? 7.134 -11.608 6.535 1.00 98.25 89 VAL A O 1
ATOM 734 N N . ALA A 1 90 ? 9.300 -11.162 6.154 1.00 98.31 90 ALA A N 1
ATOM 735 C CA . ALA A 1 90 ? 9.523 -10.500 7.437 1.00 98.31 90 ALA A CA 1
ATOM 736 C C . ALA A 1 90 ? 8.633 -9.259 7.614 1.00 98.31 90 ALA A C 1
ATOM 738 O O . ALA A 1 90 ? 8.029 -9.081 8.671 1.00 98.31 90 ALA A O 1
ATOM 739 N N . PHE A 1 91 ? 8.521 -8.420 6.581 1.00 98.44 91 PHE A N 1
ATOM 740 C CA . PHE A 1 91 ? 7.705 -7.212 6.621 1.00 98.44 91 PHE A CA 1
ATOM 741 C C . PHE A 1 91 ? 6.216 -7.539 6.706 1.00 98.44 91 PHE A C 1
ATOM 743 O O . PHE A 1 91 ? 5.527 -6.958 7.534 1.00 98.44 91 PHE A O 1
ATOM 750 N N . THR A 1 92 ? 5.727 -8.482 5.897 1.00 97.94 92 THR A N 1
ATOM 751 C CA . THR A 1 92 ? 4.309 -8.879 5.898 1.00 97.94 92 THR A CA 1
ATOM 752 C C . THR A 1 92 ? 3.914 -9.444 7.262 1.00 97.94 92 THR A C 1
ATOM 754 O O . THR A 1 92 ? 2.967 -8.962 7.880 1.00 97.94 92 THR A O 1
ATOM 757 N N . THR A 1 93 ? 4.691 -10.390 7.798 1.00 96.75 93 THR A N 1
ATOM 758 C CA . THR A 1 93 ? 4.450 -10.957 9.134 1.00 96.75 93 THR A CA 1
ATOM 759 C C . THR A 1 93 ? 4.526 -9.888 10.224 1.00 96.75 93 THR A C 1
ATOM 761 O O . THR A 1 93 ? 3.625 -9.785 11.056 1.00 96.75 93 THR A O 1
ATOM 764 N N . GLY A 1 94 ? 5.563 -9.043 10.204 1.00 97.06 94 GLY A N 1
ATOM 765 C CA . GLY A 1 94 ? 5.713 -7.946 11.161 1.00 97.06 94 GLY A CA 1
ATOM 766 C C . GLY A 1 94 ? 4.584 -6.915 11.075 1.00 97.06 94 GLY A C 1
ATOM 767 O O . GLY A 1 94 ? 4.126 -6.424 12.104 1.00 97.06 94 GLY A O 1
ATOM 768 N N . SER A 1 95 ? 4.091 -6.627 9.867 1.00 97.00 95 SER A N 1
ATOM 769 C CA . SER A 1 95 ? 2.955 -5.734 9.631 1.00 97.00 95 SER A CA 1
ATOM 770 C C . SER A 1 95 ? 1.685 -6.297 10.261 1.00 97.00 95 SER A C 1
ATOM 772 O O . SER A 1 95 ? 1.036 -5.585 11.027 1.00 97.00 95 SER A O 1
ATOM 774 N N . PHE A 1 96 ? 1.382 -7.581 10.037 1.00 96.69 96 PHE A N 1
ATOM 775 C CA . PHE A 1 96 ? 0.213 -8.231 10.634 1.00 96.69 96 PHE A CA 1
ATOM 776 C C . PHE A 1 96 ? 0.281 -8.297 12.161 1.00 96.69 96 PHE A C 1
ATOM 778 O O . PHE A 1 96 ? -0.709 -7.987 12.824 1.00 96.69 96 PHE A O 1
ATOM 785 N N . ILE A 1 97 ? 1.446 -8.604 12.736 1.00 95.94 97 ILE A N 1
ATOM 786 C CA . ILE A 1 97 ? 1.645 -8.543 14.193 1.00 95.94 97 ILE A CA 1
ATOM 787 C C . ILE A 1 97 ? 1.423 -7.111 14.701 1.00 95.94 97 ILE A C 1
ATOM 789 O O . ILE A 1 97 ? 0.682 -6.899 15.662 1.00 95.94 97 ILE A O 1
ATOM 793 N N . GLY A 1 98 ? 2.010 -6.114 14.034 1.00 96.50 98 GLY A N 1
ATOM 794 C CA . GLY A 1 98 ? 1.901 -4.707 14.418 1.00 96.50 98 GLY A CA 1
ATOM 795 C C . GLY A 1 98 ? 0.462 -4.189 14.412 1.00 96.50 98 GLY A C 1
ATOM 796 O O . GLY A 1 98 ? 0.033 -3.565 15.384 1.00 96.50 98 GLY A O 1
ATOM 797 N N . VAL A 1 99 ? -0.312 -4.482 13.361 1.00 96.50 99 VAL A N 1
ATOM 798 C CA . VAL A 1 99 ? -1.724 -4.064 13.303 1.00 96.50 99 VAL A CA 1
ATOM 799 C C . VAL A 1 99 ? -2.605 -4.840 14.282 1.00 96.50 99 VAL A C 1
ATOM 801 O O . VAL A 1 99 ? -3.563 -4.272 14.794 1.00 96.50 99 VAL A O 1
ATOM 804 N N . SER A 1 100 ? -2.254 -6.085 14.615 1.00 95.94 100 SER A N 1
ATOM 805 C CA . SER A 1 100 ? -2.956 -6.871 15.643 1.00 95.94 100 SER A CA 1
ATOM 806 C C . SER A 1 100 ? -2.770 -6.271 17.039 1.00 95.94 100 SER A C 1
ATOM 808 O O . SER A 1 100 ? -3.730 -6.114 17.794 1.00 95.94 100 SER A O 1
ATOM 810 N N . ILE A 1 101 ? -1.541 -5.860 17.370 1.00 94.94 101 ILE A N 1
ATOM 811 C CA . ILE A 1 101 ? -1.247 -5.138 18.618 1.00 94.94 101 ILE A CA 1
ATOM 812 C C . ILE A 1 101 ? -1.979 -3.790 18.635 1.00 94.94 101 ILE A C 1
ATOM 814 O O . ILE A 1 101 ? -2.551 -3.401 19.656 1.00 94.94 101 ILE A O 1
ATOM 818 N N . TRP A 1 102 ? -1.997 -3.081 17.503 1.00 95.12 102 TRP A N 1
ATOM 819 C CA . TRP A 1 102 ? -2.710 -1.811 17.388 1.00 95.12 102 TRP A CA 1
ATOM 820 C C . TRP A 1 102 ? -4.225 -1.965 17.591 1.00 95.12 102 TRP A C 1
ATOM 822 O O . TRP A 1 102 ? -4.828 -1.160 18.311 1.00 95.12 102 TRP A O 1
ATOM 832 N N . GLU A 1 103 ? -4.836 -3.004 17.018 1.00 94.56 103 GLU A N 1
ATOM 833 C CA . GLU A 1 103 ? -6.247 -3.342 17.230 1.00 94.56 103 GLU A CA 1
ATOM 834 C C . GLU A 1 103 ? -6.525 -3.587 18.719 1.00 94.56 103 GLU A C 1
ATOM 836 O O . GLU A 1 103 ? -7.408 -2.946 19.299 1.00 94.56 103 GLU A O 1
ATOM 841 N N . TYR A 1 104 ? -5.713 -4.427 19.368 1.00 94.12 104 TYR A N 1
ATOM 842 C CA . TYR A 1 104 ? -5.838 -4.722 20.794 1.00 94.12 104 TYR A CA 1
ATOM 843 C C . TYR A 1 104 ? -5.755 -3.462 21.672 1.00 94.12 104 TYR A C 1
ATOM 845 O O . TYR A 1 104 ? -6.641 -3.217 22.498 1.00 94.12 104 TYR A O 1
ATOM 853 N N . GLU A 1 105 ? -4.731 -2.622 21.487 1.00 93.88 105 GLU A N 1
ATOM 854 C CA . GLU A 1 105 ? -4.568 -1.393 22.278 1.00 93.88 105 GLU A CA 1
ATOM 855 C C . GLU A 1 105 ? -5.711 -0.398 22.022 1.00 93.88 105 GLU A C 1
ATOM 857 O O . GLU A 1 105 ? -6.154 0.308 22.935 1.00 93.88 105 GLU A O 1
ATOM 862 N N . THR A 1 106 ? -6.254 -0.378 20.803 1.00 92.06 106 THR A N 1
ATOM 863 C CA . THR A 1 106 ? -7.417 0.446 20.459 1.00 92.06 106 THR A CA 1
ATOM 864 C C . THR A 1 106 ? -8.673 -0.021 21.193 1.00 92.06 106 THR A C 1
ATOM 866 O O . THR A 1 106 ? -9.380 0.807 21.780 1.00 92.06 106 THR A O 1
ATOM 869 N N . ILE A 1 107 ? -8.949 -1.328 21.201 1.00 90.94 107 ILE A N 1
ATOM 870 C CA . ILE A 1 107 ? -10.093 -1.915 21.915 1.00 90.94 107 ILE A CA 1
ATOM 871 C C . ILE A 1 107 ? -9.954 -1.670 23.420 1.00 90.94 107 ILE A C 1
ATOM 873 O O . ILE A 1 107 ? -10.882 -1.162 24.056 1.00 90.94 107 ILE A O 1
ATOM 877 N N . ARG A 1 108 ? -8.771 -1.935 23.985 1.00 89.69 108 ARG A N 1
ATOM 878 C CA . ARG A 1 108 ? -8.483 -1.708 25.406 1.00 89.69 108 ARG A CA 1
ATOM 879 C C . ARG A 1 108 ? -8.652 -0.243 25.801 1.00 89.69 108 ARG A C 1
ATOM 881 O O . ARG A 1 108 ? -9.276 0.046 26.822 1.00 89.69 108 ARG A O 1
ATOM 888 N N . SER A 1 109 ? -8.122 0.688 25.008 1.00 89.75 109 SER A N 1
ATOM 889 C CA . SER A 1 109 ? -8.241 2.128 25.268 1.00 89.75 109 SER A CA 1
ATOM 890 C C . SER A 1 109 ? -9.705 2.573 25.300 1.00 89.75 109 SER A C 1
ATOM 892 O O . SER A 1 109 ? -10.112 3.289 26.217 1.00 89.75 109 SER A O 1
ATOM 894 N N . ARG A 1 110 ? -10.530 2.080 24.367 1.00 88.81 110 ARG A N 1
ATOM 895 C CA . ARG A 1 110 ? -11.980 2.342 24.352 1.00 88.81 110 ARG A CA 1
ATOM 896 C C . ARG A 1 110 ? -12.685 1.759 25.576 1.00 88.81 110 ARG A C 1
ATOM 898 O O . ARG A 1 110 ? -13.480 2.460 26.199 1.00 88.81 110 ARG A O 1
ATOM 905 N N . ALA A 1 111 ? -12.363 0.524 25.958 1.00 87.94 111 ALA A N 1
ATOM 906 C CA . ALA A 1 111 ? -12.930 -0.118 27.143 1.00 87.94 111 ALA A CA 1
ATOM 907 C C . ALA A 1 111 ? -12.580 0.646 28.434 1.00 87.94 111 ALA A C 1
ATOM 909 O O . ALA A 1 111 ? -13.457 0.924 29.252 1.00 87.94 111 ALA A O 1
ATOM 910 N N . MET A 1 112 ? -11.321 1.069 28.585 1.00 86.44 112 MET A N 1
ATOM 911 C CA . MET A 1 112 ? -10.867 1.862 29.734 1.00 86.44 112 MET A CA 1
ATOM 912 C C . MET A 1 112 ? -11.502 3.253 29.771 1.00 86.44 112 MET A C 1
ATOM 914 O O . MET A 1 112 ? -11.836 3.738 30.849 1.00 86.44 112 MET A O 1
ATOM 918 N N . GLN A 1 113 ? -11.696 3.901 28.619 1.00 86.56 113 GLN A N 1
ATOM 919 C CA . GLN A 1 113 ? -12.406 5.180 28.548 1.00 86.56 113 GLN A CA 1
ATOM 920 C C . GLN A 1 113 ? -13.876 5.027 28.943 1.00 86.56 113 GLN A C 1
ATOM 922 O O . GLN A 1 113 ? -14.374 5.844 29.715 1.00 86.56 113 GLN A O 1
ATOM 927 N N . ALA A 1 114 ? -14.549 3.966 28.491 1.00 85.06 114 ALA A N 1
ATOM 928 C CA . ALA A 1 114 ? -15.922 3.670 28.888 1.00 85.06 114 ALA A CA 1
ATOM 929 C C . ALA A 1 114 ? -16.023 3.400 30.399 1.00 85.06 114 ALA A C 1
ATOM 931 O O . ALA A 1 114 ? -16.863 3.995 31.075 1.00 85.06 114 ALA A O 1
ATOM 932 N N . LEU A 1 115 ? -15.120 2.589 30.957 1.00 84.56 115 LEU A N 1
ATOM 933 C CA . LEU A 1 115 ? -15.064 2.321 32.395 1.00 84.56 115 LEU A CA 1
ATOM 934 C C . LEU A 1 115 ? -14.775 3.595 33.200 1.00 84.56 115 LEU A C 1
ATOM 936 O O . LEU A 1 115 ? -15.486 3.897 34.156 1.00 84.56 115 LEU A O 1
ATOM 940 N N . ARG A 1 116 ? -13.785 4.391 32.781 1.00 81.62 116 ARG A N 1
ATOM 941 C CA . ARG A 1 116 ? -13.456 5.668 33.423 1.00 81.62 116 ARG A CA 1
ATOM 942 C C . ARG A 1 116 ? -14.609 6.655 33.325 1.00 81.62 116 ARG A C 1
ATOM 944 O O . ARG A 1 116 ? -14.851 7.350 34.294 1.00 81.62 116 ARG A O 1
ATOM 951 N N . SER A 1 117 ? -15.336 6.715 32.211 1.00 77.12 117 SER A N 1
ATOM 952 C CA . SER A 1 117 ? -16.511 7.589 32.088 1.00 77.12 117 SER A CA 1
ATOM 953 C C . SER A 1 117 ? -17.644 7.188 33.037 1.00 77.12 117 SER A C 1
ATOM 955 O O . SER A 1 117 ? -18.338 8.061 33.541 1.00 77.12 117 SER A O 1
ATOM 957 N N . LYS A 1 118 ? -17.775 5.889 33.349 1.00 75.19 118 LYS A N 1
ATOM 958 C CA . LYS A 1 118 ? -18.725 5.379 34.349 1.00 75.19 118 LYS A CA 1
ATOM 959 C C . LYS A 1 118 ? -18.268 5.623 35.792 1.00 75.19 118 LYS A C 1
ATOM 961 O O . LYS A 1 118 ? -19.107 5.828 36.656 1.00 75.19 118 LYS A O 1
ATOM 966 N N . LEU A 1 119 ? -16.958 5.598 36.050 1.00 71.62 119 LEU A N 1
ATOM 967 C CA . LEU A 1 119 ? -16.367 5.819 37.381 1.00 71.62 119 LEU A CA 1
ATOM 968 C C . LEU A 1 119 ? -16.037 7.297 37.673 1.00 71.62 119 LEU A C 1
ATOM 970 O O . LEU A 1 119 ? -15.787 7.665 38.818 1.00 71.62 119 LEU A O 1
ATOM 974 N N . SER A 1 120 ? -15.990 8.148 36.648 1.00 54.53 120 SER A N 1
ATOM 975 C CA . SER A 1 120 ? -15.585 9.550 36.754 1.00 54.53 120 SER A CA 1
ATOM 976 C C . SER A 1 120 ? -16.700 10.395 37.361 1.00 54.53 120 SER A C 1
ATOM 978 O O . SER A 1 120 ? -17.569 10.899 36.654 1.00 54.53 120 SER A O 1
ATOM 980 N N . VAL A 1 121 ? -16.593 10.651 38.662 1.00 54.84 121 VAL A N 1
ATOM 981 C CA . VAL A 1 121 ? -17.212 11.808 39.319 1.00 54.84 121 VAL A CA 1
ATOM 982 C C . VAL A 1 121 ? -16.580 13.088 38.746 1.00 54.84 121 VAL A C 1
ATOM 984 O O . VAL A 1 121 ? -15.357 13.204 38.671 1.00 54.84 121 VAL A O 1
ATOM 987 N N . ASN A 1 122 ? -17.412 14.047 38.330 1.00 53.94 122 ASN A N 1
ATOM 988 C CA . ASN A 1 122 ? -17.075 15.290 37.607 1.00 53.94 122 ASN A CA 1
ATOM 989 C C . ASN A 1 122 ? -16.144 16.295 38.337 1.00 53.94 122 ASN A C 1
ATOM 991 O O . ASN A 1 122 ? -16.073 17.457 37.953 1.00 53.94 122 ASN A O 1
ATOM 995 N N . TRP A 1 123 ? -15.399 15.893 39.367 1.00 52.12 123 TRP A N 1
ATOM 996 C CA . TRP A 1 123 ? -14.783 16.828 40.316 1.00 52.12 123 TRP A CA 1
ATOM 997 C C . TRP A 1 123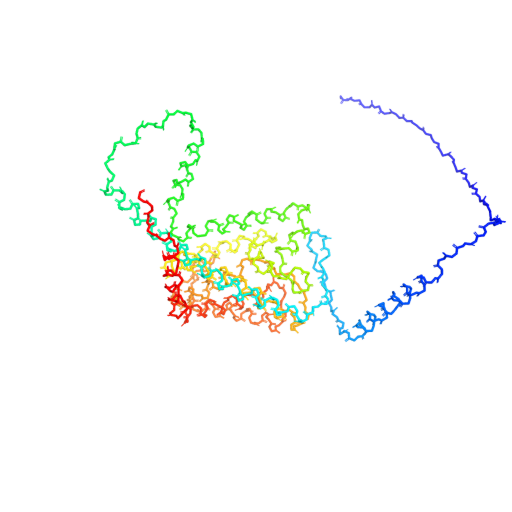 ? -13.445 17.455 39.865 1.00 52.12 123 TRP A C 1
ATOM 999 O O . TRP A 1 123 ? -13.035 18.472 40.410 1.00 52.12 123 TRP A O 1
ATOM 1009 N N . PHE A 1 124 ? -12.750 16.907 38.856 1.00 45.22 124 PHE A N 1
ATOM 1010 C CA . PHE A 1 124 ? -11.380 17.347 38.506 1.00 45.22 124 PHE A CA 1
ATOM 1011 C C . PHE A 1 124 ? -11.252 18.150 37.196 1.00 45.22 124 PHE A C 1
ATOM 1013 O O . PHE A 1 124 ? -10.155 18.291 36.656 1.00 45.22 124 PHE A O 1
ATOM 1020 N N . LYS A 1 125 ? -12.349 18.670 36.628 1.00 46.91 125 LYS A N 1
ATOM 1021 C CA . LYS A 1 125 ? -12.306 19.276 35.280 1.00 46.91 125 LYS A CA 1
ATOM 1022 C C . LYS A 1 125 ? -12.035 20.787 35.229 1.00 46.91 125 LYS A C 1
ATOM 1024 O O . LYS A 1 125 ? -11.925 21.319 34.130 1.00 46.91 125 LYS A O 1
ATOM 1029 N N . GLU A 1 126 ? -11.853 21.467 36.363 1.00 51.47 126 GLU A N 1
ATOM 1030 C CA . GLU A 1 126 ? -11.831 22.944 36.393 1.00 51.47 126 GLU A CA 1
ATOM 1031 C C . GLU A 1 126 ? -10.485 23.623 36.704 1.00 51.47 126 GLU A C 1
ATOM 1033 O O . GLU A 1 126 ? -10.426 24.847 36.728 1.00 51.47 126 GLU A O 1
ATOM 1038 N N . ARG A 1 127 ? -9.366 22.903 36.878 1.00 48.34 127 ARG A N 1
ATOM 1039 C CA . ARG A 1 127 ? -8.120 23.530 37.386 1.00 48.34 127 ARG A CA 1
ATOM 1040 C C . ARG A 1 127 ? -6.960 23.690 36.398 1.00 48.34 127 ARG A C 1
ATOM 1042 O O . ARG A 1 127 ? -5.813 23.783 36.818 1.00 48.34 127 ARG A O 1
ATOM 1049 N N . MET A 1 128 ? -7.213 23.738 35.093 1.00 51.34 128 MET A N 1
ATOM 1050 C CA . MET A 1 128 ? -6.144 23.958 34.105 1.00 51.34 128 MET A CA 1
ATOM 1051 C C . MET A 1 128 ? -6.591 24.938 33.028 1.00 51.34 128 MET A C 1
ATOM 1053 O O . MET A 1 128 ? -6.964 24.540 31.925 1.00 51.34 128 MET A O 1
ATOM 1057 N N . LYS A 1 129 ? -6.542 26.237 33.342 1.00 55.72 129 LYS A N 1
ATOM 1058 C CA . LYS A 1 129 ? -6.609 27.269 32.307 1.00 55.72 129 LYS A CA 1
ATOM 1059 C C . LYS A 1 129 ? -5.862 28.541 32.704 1.00 55.72 129 LYS A C 1
ATOM 1061 O O . LYS A 1 129 ? -6.421 29.424 33.338 1.00 55.72 129 LYS A O 1
ATOM 1066 N N . HIS A 1 130 ? -4.611 28.644 32.260 1.00 46.94 130 HIS A N 1
ATOM 1067 C CA . HIS A 1 130 ? -4.082 29.907 31.746 1.00 46.94 130 HIS A CA 1
ATOM 1068 C C . HIS A 1 130 ? -2.890 29.652 30.802 1.00 46.94 130 HIS A C 1
ATOM 1070 O O . HIS A 1 130 ? -2.043 28.810 31.087 1.00 46.94 130 HIS A O 1
ATOM 1076 N N . ASN A 1 131 ? -2.858 30.389 29.685 1.00 51.19 131 ASN A N 1
ATOM 1077 C CA . ASN A 1 131 ? -1.842 30.441 28.613 1.00 51.19 131 ASN A CA 1
ATOM 1078 C C . ASN A 1 131 ? -1.767 29.298 27.576 1.00 51.19 131 ASN A C 1
ATOM 1080 O O . ASN A 1 131 ? -0.747 28.610 27.489 1.00 51.19 131 ASN A O 1
ATOM 1084 N N . ARG A 1 132 ? -2.783 29.160 26.695 1.00 53.62 132 ARG A N 1
ATOM 1085 C CA . ARG A 1 132 ? -2.608 28.459 25.397 1.00 53.62 132 ARG A CA 1
ATOM 1086 C C . ARG A 1 132 ? -3.674 28.711 24.297 1.00 53.62 132 ARG A C 1
ATOM 1088 O O . ARG A 1 132 ? -4.070 27.777 23.613 1.00 53.62 132 ARG A O 1
ATOM 1095 N N . GLN A 1 133 ? -4.150 29.942 24.085 1.00 59.50 133 GLN A N 1
ATOM 1096 C CA . GLN A 1 133 ? -5.336 30.203 23.236 1.00 59.50 133 GLN A CA 1
ATOM 1097 C C . GLN A 1 133 ? -5.190 29.876 21.727 1.00 59.50 133 GLN A C 1
ATOM 1099 O O . GLN A 1 133 ? -6.115 29.298 21.163 1.00 59.50 133 GLN A O 1
ATOM 1104 N N . GLU A 1 134 ? -4.053 30.145 21.073 1.00 59.16 134 GLU A N 1
ATOM 1105 C CA . GLU A 1 134 ? -3.912 29.901 19.616 1.00 59.16 134 GLU A CA 1
ATOM 1106 C C . GLU A 1 134 ? -3.664 28.425 19.259 1.00 59.16 134 GLU A C 1
ATOM 1108 O O . GLU A 1 134 ? -4.336 27.856 18.398 1.00 59.16 134 GLU A O 1
ATOM 1113 N N . MET A 1 135 ? -2.758 27.753 19.979 1.00 59.78 135 MET A N 1
ATOM 1114 C CA . MET A 1 135 ? -2.494 26.316 19.790 1.00 59.78 135 MET A CA 1
ATOM 1115 C C . MET A 1 135 ? -3.698 25.450 20.192 1.00 59.78 135 MET A C 1
ATOM 1117 O O . MET A 1 135 ? -3.865 24.341 19.683 1.00 59.78 135 MET A O 1
ATOM 1121 N N . GLU A 1 136 ? -4.556 25.943 21.092 1.00 73.69 136 GLU A N 1
ATOM 1122 C CA . GLU A 1 136 ? -5.824 25.288 21.408 1.00 73.69 136 GLU A CA 1
ATOM 1123 C C . GLU A 1 136 ? -6.825 25.364 20.259 1.00 73.69 136 GLU A C 1
ATOM 1125 O O . GLU A 1 136 ? -7.534 24.383 20.053 1.00 73.69 136 GLU A O 1
ATOM 1130 N N . GLN A 1 137 ? -6.896 26.476 19.520 1.00 81.38 137 GLN A N 1
ATOM 1131 C CA . GLN A 1 137 ? -7.845 26.613 18.414 1.00 81.38 137 GLN A CA 1
ATOM 1132 C C . GLN A 1 137 ? -7.466 25.698 17.249 1.00 81.38 137 GLN A C 1
ATOM 1134 O O . GLN A 1 137 ? -8.263 24.851 16.862 1.00 81.38 137 GLN A O 1
ATOM 1139 N N . TRP A 1 138 ? -6.212 25.753 16.792 1.00 81.38 138 TRP A N 1
ATOM 1140 C CA . TRP A 1 138 ? -5.727 24.868 15.726 1.00 81.38 138 TRP A CA 1
ATOM 1141 C C . TRP A 1 138 ? -5.880 23.382 16.085 1.00 81.38 138 TRP A C 1
ATOM 1143 O O . TRP A 1 138 ? -6.351 22.573 15.283 1.00 81.38 138 TRP A O 1
ATOM 1153 N N . ARG A 1 139 ? -5.561 23.006 17.333 1.00 83.88 139 ARG A N 1
ATOM 1154 C CA . ARG A 1 139 ? -5.771 21.634 17.815 1.00 83.88 139 ARG A CA 1
ATOM 1155 C C . ARG A 1 139 ? -7.254 21.257 17.833 1.00 83.88 139 ARG A C 1
ATOM 1157 O O . ARG A 1 139 ? -7.577 20.116 17.497 1.00 83.88 139 ARG A O 1
ATOM 1164 N N . LYS A 1 140 ? -8.146 22.168 18.242 1.00 85.19 140 LYS A N 1
ATOM 1165 C CA . LYS A 1 140 ? -9.602 21.947 18.219 1.00 85.19 140 LYS A CA 1
ATOM 1166 C C . LYS A 1 140 ? -10.105 21.766 16.794 1.00 85.19 140 LYS A C 1
ATOM 1168 O O . LYS A 1 140 ? -10.878 20.840 16.573 1.00 85.19 140 LYS A O 1
ATOM 1173 N N . ASP A 1 141 ? -9.618 22.557 15.846 1.00 87.50 141 ASP A N 1
ATOM 1174 C CA . ASP A 1 141 ? -10.023 22.480 14.442 1.00 87.50 141 ASP A CA 1
ATOM 1175 C C . ASP A 1 141 ? -9.584 21.153 13.812 1.00 87.50 141 ASP A C 1
ATOM 1177 O O . ASP A 1 141 ? -10.409 20.446 13.233 1.00 87.50 141 ASP A O 1
ATOM 1181 N N . ILE A 1 142 ? -8.328 20.738 14.026 1.00 87.19 142 ILE A N 1
ATOM 1182 C CA . ILE A 1 142 ? -7.834 19.428 13.569 1.00 87.19 142 ILE A CA 1
ATOM 1183 C C . ILE A 1 142 ? -8.612 18.289 14.215 1.00 87.19 142 ILE A C 1
ATOM 1185 O O . ILE A 1 142 ? -9.026 17.355 13.532 1.00 87.19 142 ILE A O 1
ATOM 1189 N N . THR A 1 143 ? -8.821 18.349 15.530 1.00 87.94 143 THR A N 1
ATOM 1190 C CA . THR A 1 143 ? -9.549 17.295 16.248 1.00 87.94 143 THR A CA 1
ATOM 1191 C C . THR A 1 143 ? -11.005 17.236 15.782 1.00 87.94 143 THR A C 1
ATOM 1193 O O . THR A 1 143 ? -11.554 16.153 15.591 1.00 87.94 143 THR A O 1
ATOM 1196 N N . GLY A 1 144 ? -11.630 18.392 15.556 1.00 89.38 144 GLY A N 1
ATOM 1197 C CA . GLY A 1 144 ? -12.989 18.513 15.046 1.00 89.38 144 GLY A CA 1
ATOM 1198 C C . GLY A 1 144 ? -13.128 17.959 13.631 1.00 89.38 144 GLY A C 1
ATOM 1199 O O . GLY A 1 144 ? -14.047 17.184 13.377 1.00 89.38 144 GLY A O 1
ATOM 1200 N N . TRP A 1 145 ? -12.201 18.296 12.733 1.00 92.19 145 TRP A N 1
ATOM 1201 C CA . TRP A 1 145 ? -12.130 17.719 11.390 1.00 92.19 145 TRP A CA 1
ATOM 1202 C C . TRP A 1 145 ? -11.929 16.200 11.440 1.00 92.19 145 TRP A C 1
ATOM 1204 O O . TRP A 1 145 ? -12.722 15.460 10.862 1.00 92.19 145 TRP A O 1
ATOM 1214 N N . TRP A 1 146 ? -10.945 15.722 12.206 1.00 91.44 146 TRP A N 1
ATOM 1215 C CA . TRP A 1 146 ? -10.640 14.295 12.347 1.00 91.44 146 TRP A CA 1
ATOM 1216 C C . TRP A 1 146 ? -11.840 13.484 12.846 1.00 91.44 146 TRP A C 1
ATOM 1218 O O . TRP A 1 146 ? -12.116 12.381 12.369 1.00 91.44 146 TRP A O 1
ATOM 1228 N N . ASN A 1 147 ? -12.591 14.043 13.795 1.00 91.06 147 ASN A N 1
ATOM 1229 C CA . ASN A 1 147 ? -13.767 13.387 14.350 1.00 91.06 147 ASN A CA 1
ATOM 1230 C C . ASN A 1 147 ? -14.918 13.266 13.341 1.00 91.06 147 ASN A C 1
ATOM 1232 O O . ASN A 1 147 ? -15.703 12.327 13.466 1.00 91.06 147 ASN A O 1
ATOM 1236 N N . LYS A 1 148 ? -14.995 14.148 12.336 1.00 93.00 148 LYS A N 1
ATOM 1237 C CA . LYS A 1 148 ? -16.003 14.089 11.263 1.00 93.00 148 LYS A CA 1
ATOM 1238 C C . LYS A 1 148 ? -15.695 13.037 10.197 1.00 93.00 148 LYS A C 1
ATOM 1240 O O . LYS A 1 148 ? -16.614 12.610 9.510 1.00 93.00 148 LYS A O 1
ATOM 1245 N N . LEU A 1 149 ? -14.437 12.613 10.072 1.00 91.75 149 LEU A N 1
ATOM 1246 C CA . LEU A 1 149 ? -14.032 11.614 9.085 1.00 91.75 149 LEU A CA 1
ATOM 1247 C C . LEU A 1 149 ? -14.662 10.248 9.374 1.00 91.75 149 LEU A C 1
ATOM 1249 O O . LEU A 1 149 ? -14.639 9.769 10.519 1.00 91.75 149 LEU A O 1
ATOM 1253 N N . SER A 1 150 ? -15.136 9.594 8.317 1.00 93.88 150 SER A N 1
ATOM 1254 C CA . SER A 1 150 ? -15.548 8.192 8.324 1.00 93.88 150 SER A CA 1
ATOM 1255 C C . SER A 1 150 ? -14.373 7.262 8.678 1.00 93.88 150 SER A C 1
ATOM 1257 O O . SER A 1 150 ? -13.203 7.643 8.562 1.00 93.88 150 SER A O 1
ATOM 1259 N N . PRO A 1 151 ? -14.632 6.010 9.103 1.00 92.62 151 PRO A N 1
ATOM 1260 C CA . PRO A 1 151 ? -13.566 5.053 9.399 1.00 92.62 151 PRO A CA 1
ATOM 1261 C C . PRO A 1 151 ? -12.583 4.845 8.237 1.00 92.62 151 PRO A C 1
ATOM 1263 O O . PRO A 1 151 ? -11.383 4.744 8.488 1.00 92.62 151 PRO A O 1
ATOM 1266 N N . GLY A 1 152 ? -13.083 4.828 6.994 1.00 92.50 152 GLY A N 1
ATOM 1267 C CA . GLY A 1 152 ? -12.270 4.738 5.776 1.00 92.50 152 GLY A CA 1
ATOM 1268 C C . GLY A 1 152 ? -11.369 5.957 5.589 1.00 92.50 152 GLY A C 1
ATOM 1269 O O . GLY A 1 152 ? -10.155 5.818 5.441 1.00 92.50 152 GLY A O 1
ATOM 1270 N N . GLU A 1 153 ? -11.933 7.159 5.718 1.00 94.44 153 GLU A N 1
ATOM 1271 C CA . GLU A 1 153 ? -11.181 8.416 5.614 1.00 94.44 153 GLU A CA 1
ATOM 1272 C C . GLU A 1 153 ? -10.103 8.553 6.696 1.00 94.44 153 GLU A C 1
ATOM 1274 O O . GLU A 1 153 ? -9.033 9.098 6.432 1.00 94.44 153 GLU A O 1
ATOM 1279 N N . ARG A 1 154 ? -10.327 8.008 7.899 1.00 94.19 154 ARG A N 1
ATOM 1280 C CA . ARG A 1 154 ? -9.318 7.997 8.977 1.00 94.19 154 ARG A CA 1
ATOM 1281 C C . ARG A 1 154 ? -8.103 7.120 8.669 1.00 94.19 154 ARG A C 1
ATOM 1283 O O . ARG A 1 154 ? -7.065 7.312 9.298 1.00 94.19 154 ARG A O 1
ATOM 1290 N N . VAL A 1 155 ? -8.208 6.177 7.731 1.00 95.38 155 VAL A N 1
ATOM 1291 C CA . VAL A 1 155 ? -7.052 5.422 7.214 1.00 95.38 155 VAL A CA 1
ATOM 1292 C C . VAL A 1 155 ? -6.494 6.081 5.956 1.00 95.38 155 VAL A C 1
ATOM 1294 O O . VAL A 1 155 ? -5.280 6.220 5.819 1.00 95.38 155 VAL A O 1
ATOM 1297 N N . PHE A 1 156 ? -7.368 6.543 5.062 1.00 97.56 156 PHE A N 1
ATOM 1298 C CA . PHE A 1 156 ? -6.970 7.210 3.827 1.00 97.56 156 PHE A CA 1
ATOM 1299 C C . PHE A 1 156 ? -6.191 8.508 4.072 1.00 97.56 156 PHE A C 1
ATOM 1301 O O . PHE A 1 156 ? -5.148 8.706 3.456 1.00 97.56 156 PHE A O 1
ATOM 1308 N N . ALA A 1 157 ? -6.655 9.390 4.962 1.00 96.81 157 ALA A N 1
ATOM 1309 C CA . ALA A 1 157 ? -6.068 10.718 5.128 1.00 96.81 157 ALA A CA 1
ATOM 1310 C C . ALA A 1 157 ? -4.582 10.674 5.544 1.00 96.81 157 ALA A C 1
ATOM 1312 O O . ALA A 1 157 ? -3.785 11.366 4.906 1.00 96.81 157 ALA A O 1
ATOM 1313 N N . PRO A 1 158 ? -4.151 9.835 6.513 1.00 96.44 158 PRO A N 1
ATOM 1314 C CA . PRO A 1 158 ? -2.728 9.643 6.796 1.00 96.44 158 PRO A CA 1
ATOM 1315 C C . PRO A 1 158 ? -1.927 9.093 5.608 1.00 96.44 158 PRO A C 1
ATOM 1317 O O . PRO A 1 158 ? -0.830 9.580 5.339 1.00 96.44 158 PRO A O 1
ATOM 1320 N N . LEU A 1 159 ? -2.465 8.111 4.872 1.00 97.75 159 LEU A N 1
ATOM 1321 C CA . LEU A 1 159 ? -1.799 7.557 3.686 1.00 97.75 159 LEU A CA 1
ATOM 1322 C C . LEU A 1 159 ? -1.633 8.623 2.596 1.00 97.75 159 LEU A C 1
ATOM 1324 O O . LEU A 1 159 ? -0.556 8.749 2.013 1.00 97.75 159 LEU A O 1
ATOM 1328 N N . CYS A 1 160 ? -2.671 9.422 2.356 1.00 98.31 160 CYS A N 1
ATOM 1329 C CA . CYS A 1 160 ? -2.653 10.527 1.408 1.00 98.31 160 CYS A CA 1
ATOM 1330 C C . CYS A 1 160 ? -1.628 11.591 1.811 1.00 98.31 160 CYS A C 1
ATOM 1332 O O . CYS A 1 160 ? -0.779 11.963 1.002 1.00 98.31 160 CYS A O 1
ATOM 1334 N N . ALA A 1 161 ? -1.628 12.008 3.080 1.00 97.62 161 ALA A N 1
ATOM 1335 C CA . ALA A 1 161 ? -0.658 12.967 3.599 1.00 97.62 161 ALA A CA 1
ATOM 1336 C C . ALA A 1 161 ? 0.789 12.477 3.419 1.00 97.62 161 ALA A C 1
ATOM 1338 O O . ALA A 1 161 ? 1.635 13.238 2.953 1.00 97.62 161 ALA A O 1
ATOM 1339 N N . LEU A 1 162 ? 1.071 11.201 3.714 1.00 98.00 162 LEU A N 1
ATOM 1340 C CA . LEU A 1 162 ? 2.393 10.607 3.492 1.00 98.00 162 LEU A CA 1
ATOM 1341 C C . LEU A 1 162 ? 2.804 10.648 2.013 1.00 98.00 162 LEU A C 1
ATOM 1343 O O . LEU A 1 162 ? 3.916 11.075 1.712 1.00 98.00 162 LEU A O 1
ATOM 1347 N N . ASN A 1 163 ? 1.910 10.272 1.094 1.00 98.31 163 ASN A N 1
ATOM 1348 C CA . ASN A 1 163 ? 2.181 10.334 -0.347 1.00 98.31 163 ASN A CA 1
ATOM 1349 C C . ASN A 1 163 ? 2.448 11.771 -0.821 1.00 98.31 163 ASN A C 1
ATOM 1351 O O . ASN A 1 163 ? 3.383 12.006 -1.583 1.00 98.31 163 ASN A O 1
ATOM 1355 N N . VAL A 1 164 ? 1.673 12.750 -0.341 1.00 98.19 164 VAL A N 1
ATOM 1356 C CA . VAL A 1 164 ? 1.864 14.172 -0.676 1.00 98.19 164 VAL A CA 1
ATOM 1357 C C . VAL A 1 164 ? 3.204 14.690 -0.154 1.00 98.19 164 VAL A C 1
ATOM 1359 O O . VAL A 1 164 ? 3.912 15.385 -0.883 1.00 98.19 164 VAL A O 1
ATOM 1362 N N . ILE A 1 165 ? 3.588 14.324 1.074 1.00 97.88 165 ILE A N 1
ATOM 1363 C CA . ILE A 1 165 ? 4.891 14.688 1.648 1.00 97.88 165 ILE A CA 1
ATOM 1364 C C . ILE A 1 165 ? 6.021 14.109 0.793 1.00 97.88 165 ILE A C 1
ATOM 1366 O O . ILE A 1 165 ? 6.898 14.854 0.361 1.00 97.88 165 ILE A O 1
ATOM 1370 N N . VAL A 1 166 ? 5.989 12.806 0.502 1.00 97.94 166 VAL A N 1
ATOM 1371 C CA . VAL A 1 166 ? 7.027 12.127 -0.293 1.00 97.94 166 VAL A CA 1
ATOM 1372 C C . VAL A 1 166 ? 7.096 12.685 -1.718 1.00 97.94 166 VAL A C 1
ATOM 1374 O O . VAL A 1 166 ? 8.189 12.907 -2.240 1.00 97.94 166 VAL A O 1
ATOM 1377 N N . TYR A 1 167 ? 5.955 12.996 -2.333 1.00 96.75 167 TYR A N 1
ATOM 1378 C CA . TYR A 1 167 ? 5.898 13.706 -3.612 1.00 96.75 167 TYR A CA 1
ATOM 1379 C C . TYR A 1 167 ? 6.540 15.101 -3.537 1.00 96.75 167 TYR A C 1
ATOM 1381 O O . TYR A 1 167 ? 7.256 15.502 -4.456 1.00 96.75 167 TYR A O 1
ATOM 1389 N N . GLY A 1 168 ? 6.345 15.829 -2.434 1.00 96.56 168 GLY A N 1
ATOM 1390 C CA . GLY A 1 168 ? 7.036 17.090 -2.162 1.00 96.56 168 GLY A CA 1
ATOM 1391 C C . GLY A 1 168 ? 8.555 16.922 -2.046 1.00 96.56 168 GLY A C 1
ATOM 1392 O O . GLY A 1 168 ? 9.300 17.724 -2.607 1.00 96.56 168 GLY A O 1
ATOM 1393 N N . LEU A 1 169 ? 9.029 15.847 -1.404 1.00 95.94 169 LEU A N 1
ATOM 1394 C CA . LEU A 1 169 ? 10.465 15.547 -1.287 1.00 95.94 169 LEU A CA 1
ATOM 1395 C C . LEU A 1 169 ? 11.131 15.314 -2.651 1.00 95.94 169 LEU A C 1
ATOM 1397 O O . LEU A 1 169 ? 12.274 15.726 -2.844 1.00 95.94 169 LEU A O 1
ATOM 1401 N N . TRP A 1 170 ? 10.410 14.752 -3.630 1.00 93.12 170 TRP A N 1
ATOM 1402 C CA . TRP A 1 170 ? 10.890 14.639 -5.017 1.00 93.12 170 TRP A CA 1
ATOM 1403 C C . TRP A 1 170 ? 11.143 15.992 -5.696 1.00 93.12 170 TRP A C 1
ATOM 1405 O O . TRP A 1 170 ? 11.805 16.034 -6.731 1.00 93.12 170 TRP A O 1
ATOM 1415 N N . ARG A 1 171 ? 10.628 17.104 -5.156 1.00 92.81 171 ARG A N 1
ATOM 1416 C CA . ARG A 1 171 ? 10.821 18.456 -5.715 1.00 92.81 171 ARG A CA 1
ATOM 1417 C C . ARG A 1 171 ? 12.061 19.163 -5.189 1.00 92.81 171 ARG A C 1
ATOM 1419 O O . ARG A 1 171 ? 12.358 20.260 -5.648 1.00 92.81 171 ARG A O 1
ATOM 1426 N N . ILE A 1 172 ? 12.789 18.538 -4.266 1.00 93.69 172 ILE A N 1
ATOM 1427 C CA . ILE A 1 172 ? 13.999 19.089 -3.661 1.00 93.69 172 ILE A CA 1
ATOM 1428 C C . ILE A 1 172 ? 15.222 18.438 -4.336 1.00 93.69 172 ILE A C 1
ATOM 1430 O O . ILE A 1 172 ? 15.502 17.269 -4.063 1.00 93.69 172 ILE A O 1
ATOM 1434 N N . PRO A 1 173 ? 15.992 19.157 -5.184 1.00 91.31 173 PRO A N 1
ATOM 1435 C CA . PRO A 1 173 ? 17.095 18.563 -5.951 1.00 91.31 173 PRO A CA 1
ATOM 1436 C C . PRO A 1 173 ? 18.176 17.905 -5.086 1.00 91.31 173 PRO A C 1
ATOM 1438 O O . PRO A 1 173 ? 18.714 16.862 -5.448 1.00 91.31 173 PRO A O 1
ATOM 1441 N N . SER A 1 174 ? 18.459 18.462 -3.904 1.00 94.56 174 SER A N 1
ATOM 1442 C CA . SER A 1 174 ? 19.437 17.896 -2.966 1.00 94.56 174 SER A CA 1
ATOM 1443 C C . SER A 1 174 ? 19.019 16.539 -2.388 1.00 94.56 174 SER A C 1
ATOM 1445 O O . SER A 1 174 ? 19.878 15.776 -1.949 1.00 94.56 174 SER A O 1
ATOM 1447 N N . LEU A 1 175 ? 17.722 16.207 -2.407 1.00 93.88 175 LEU A N 1
ATOM 1448 C CA . LEU A 1 175 ? 17.205 14.917 -1.949 1.00 93.88 175 LEU A CA 1
ATOM 1449 C C . LEU A 1 175 ? 17.106 13.880 -3.071 1.00 93.88 175 LEU A C 1
ATOM 1451 O O . LEU A 1 175 ? 16.941 12.699 -2.769 1.00 93.88 175 LEU A O 1
ATOM 1455 N N . ALA A 1 176 ? 17.249 14.267 -4.341 1.00 90.75 176 ALA A N 1
ATOM 1456 C CA . ALA A 1 176 ? 17.032 13.377 -5.481 1.00 90.75 176 ALA A CA 1
ATOM 1457 C C . ALA A 1 176 ? 17.838 12.055 -5.420 1.00 90.75 176 ALA A C 1
ATOM 1459 O O . ALA A 1 176 ? 17.236 10.999 -5.631 1.00 90.75 176 ALA A O 1
ATOM 1460 N N . PRO A 1 177 ? 19.132 12.026 -5.024 1.00 90.75 177 PRO A N 1
ATOM 1461 C CA . PRO A 1 177 ? 19.863 10.763 -4.863 1.00 90.75 177 PRO A CA 1
ATOM 1462 C C . PRO A 1 177 ? 19.257 9.845 -3.791 1.00 90.75 177 PRO A C 1
ATOM 1464 O O . PRO A 1 177 ? 19.201 8.626 -3.961 1.00 90.75 177 PRO A O 1
ATOM 1467 N N . THR A 1 178 ? 18.773 10.424 -2.690 1.00 93.38 178 THR A N 1
ATOM 1468 C CA . THR A 1 178 ? 18.086 9.699 -1.611 1.00 93.38 178 THR A CA 1
ATOM 1469 C C . THR A 1 178 ? 16.741 9.160 -2.092 1.00 93.38 178 THR A C 1
ATOM 1471 O O . THR A 1 178 ? 16.421 8.003 -1.815 1.00 93.38 178 THR A O 1
ATOM 1474 N N . MET A 1 179 ? 15.986 9.957 -2.853 1.00 94.06 179 MET A N 1
ATOM 1475 C CA . MET A 1 179 ? 14.696 9.556 -3.419 1.00 94.06 179 MET A CA 1
ATOM 1476 C C . MET A 1 179 ? 14.852 8.398 -4.408 1.00 94.06 179 MET A C 1
ATOM 1478 O O . MET A 1 179 ? 14.170 7.385 -4.281 1.00 94.06 179 MET A O 1
ATOM 1482 N N . VAL A 1 180 ? 15.821 8.470 -5.323 1.00 91.31 180 VAL A N 1
ATOM 1483 C CA . VAL A 1 180 ? 16.116 7.366 -6.253 1.00 91.31 180 VAL A CA 1
ATOM 1484 C C . VAL A 1 180 ? 16.586 6.115 -5.504 1.00 91.31 180 VAL A C 1
ATOM 1486 O O . VAL A 1 180 ? 16.183 5.007 -5.843 1.00 91.31 180 VAL A O 1
ATOM 1489 N N . LYS A 1 181 ? 17.414 6.266 -4.462 1.00 91.44 181 LYS A N 1
ATOM 1490 C CA . LYS A 1 181 ? 17.967 5.125 -3.717 1.00 91.44 181 LYS A CA 1
ATOM 1491 C C . LYS A 1 181 ? 16.945 4.415 -2.830 1.00 91.44 181 LYS A C 1
ATOM 1493 O O . LYS A 1 181 ? 17.034 3.198 -2.691 1.00 91.44 181 LYS A O 1
ATOM 1498 N N . TYR A 1 182 ? 16.053 5.158 -2.172 1.00 94.94 182 TYR A N 1
ATOM 1499 C CA . TYR A 1 182 ? 15.166 4.615 -1.138 1.00 94.94 182 TYR A CA 1
ATOM 1500 C C . TYR A 1 182 ? 13.683 4.654 -1.494 1.00 94.94 182 TYR A C 1
ATOM 1502 O O . TYR A 1 182 ? 12.947 3.854 -0.942 1.00 94.94 182 TYR A O 1
ATOM 1510 N N . PHE A 1 183 ? 13.239 5.521 -2.404 1.00 95.88 183 PHE A N 1
ATOM 1511 C CA . PHE A 1 183 ? 11.828 5.693 -2.780 1.00 95.88 183 PHE A CA 1
ATOM 1512 C C . PHE A 1 183 ? 11.524 5.236 -4.215 1.00 95.88 183 PHE A C 1
ATOM 1514 O O . PHE A 1 183 ? 10.415 5.445 -4.708 1.00 95.88 183 PHE A O 1
ATOM 1521 N N . ALA A 1 184 ? 12.480 4.597 -4.890 1.00 93.69 184 ALA A N 1
ATOM 1522 C CA . ALA A 1 184 ? 12.266 3.948 -6.174 1.00 93.69 184 ALA A CA 1
ATOM 1523 C C . ALA A 1 184 ? 12.817 2.518 -6.139 1.00 93.69 184 ALA A C 1
ATOM 1525 O O . ALA A 1 184 ? 14.008 2.294 -5.922 1.00 93.69 184 ALA A O 1
ATOM 1526 N N . SER A 1 185 ? 11.939 1.537 -6.331 1.00 93.75 185 SER A N 1
ATOM 1527 C CA . SER A 1 185 ? 12.299 0.124 -6.265 1.00 93.75 185 SER A CA 1
ATOM 1528 C C . SER A 1 185 ? 12.950 -0.323 -7.565 1.00 93.75 185 SER A C 1
ATOM 1530 O O . SER A 1 185 ? 12.387 -0.151 -8.646 1.00 93.75 185 SER A O 1
ATOM 1532 N N . ASN A 1 186 ? 14.139 -0.909 -7.467 1.00 91.12 186 ASN A N 1
ATOM 1533 C CA . ASN A 1 186 ? 14.868 -1.460 -8.602 1.00 91.12 186 ASN A CA 1
ATOM 1534 C C . ASN A 1 186 ? 15.713 -2.653 -8.130 1.00 91.12 186 ASN A C 1
ATOM 1536 O O . ASN A 1 186 ? 16.585 -2.462 -7.278 1.00 91.12 186 ASN A O 1
ATOM 1540 N N . PRO A 1 187 ? 15.529 -3.865 -8.686 1.00 90.19 187 PRO A N 1
ATOM 1541 C CA . PRO A 1 187 ? 16.305 -5.037 -8.273 1.00 90.19 187 PRO A CA 1
ATOM 1542 C C . PRO A 1 187 ? 17.811 -4.909 -8.572 1.00 90.19 187 PRO A C 1
ATOM 1544 O O . PRO A 1 187 ? 18.629 -5.557 -7.915 1.00 90.19 187 PRO A O 1
ATOM 1547 N N . ALA A 1 188 ? 18.206 -4.047 -9.517 1.00 87.19 188 ALA A N 1
ATOM 1548 C CA . ALA A 1 188 ? 19.614 -3.773 -9.806 1.00 87.19 188 ALA A CA 1
ATOM 1549 C C . ALA A 1 188 ? 20.285 -2.882 -8.743 1.00 87.19 188 ALA A C 1
ATOM 1551 O O . ALA A 1 188 ? 21.507 -2.935 -8.581 1.00 87.19 188 ALA A O 1
ATOM 1552 N N . ALA A 1 189 ? 19.511 -2.106 -7.974 1.00 86.06 189 ALA A N 1
ATOM 1553 C CA . ALA A 1 189 ? 20.047 -1.135 -7.028 1.00 86.06 189 ALA A CA 1
ATOM 1554 C C . ALA A 1 189 ? 20.813 -1.788 -5.859 1.00 86.06 189 ALA A C 1
ATOM 1556 O O . ALA A 1 189 ? 20.717 -2.988 -5.568 1.00 86.06 189 ALA A O 1
ATOM 1557 N N . LYS A 1 190 ? 21.614 -0.972 -5.162 1.00 84.62 190 LYS A N 1
ATOM 1558 C CA . LYS A 1 190 ? 22.324 -1.388 -3.938 1.00 84.62 190 LYS A CA 1
ATOM 1559 C C . LYS A 1 190 ? 21.360 -1.588 -2.768 1.00 84.62 190 LYS A C 1
ATOM 1561 O O . LYS A 1 190 ? 21.488 -2.556 -2.023 1.00 84.62 190 LYS A O 1
ATOM 1566 N N . ALA A 1 191 ? 20.408 -0.669 -2.606 1.00 88.69 191 ALA A N 1
ATOM 1567 C CA . ALA A 1 191 ? 19.325 -0.800 -1.644 1.00 88.69 191 ALA A CA 1
ATOM 1568 C C . ALA A 1 191 ? 18.181 -1.565 -2.313 1.00 88.69 191 ALA A C 1
ATOM 1570 O O . ALA A 1 191 ? 17.598 -1.075 -3.269 1.00 88.69 191 ALA A O 1
ATOM 1571 N N . VAL A 1 192 ? 17.897 -2.776 -1.831 1.00 90.75 192 VAL A N 1
ATOM 1572 C CA . VAL A 1 192 ? 16.866 -3.643 -2.425 1.00 90.75 192 VAL A CA 1
ATOM 1573 C C . VAL A 1 192 ? 15.605 -3.672 -1.565 1.00 90.75 192 VAL A C 1
ATOM 1575 O O . VAL A 1 192 ? 14.514 -3.590 -2.101 1.00 90.75 192 VAL A O 1
ATOM 1578 N N . CYS A 1 193 ? 15.745 -3.762 -0.240 1.00 95.25 193 CYS A N 1
ATOM 1579 C CA . CYS A 1 193 ? 14.626 -4.039 0.663 1.00 95.25 193 CYS A CA 1
ATOM 1580 C C . CYS A 1 193 ? 13.764 -2.805 0.968 1.00 95.25 193 CYS A C 1
ATOM 1582 O O . CYS A 1 193 ? 12.583 -2.787 0.653 1.00 95.25 193 CYS A O 1
ATOM 1584 N N . TRP A 1 194 ? 14.350 -1.744 1.536 1.00 95.69 194 TRP A N 1
ATOM 1585 C CA . TRP A 1 194 ? 13.602 -0.532 1.906 1.00 95.69 194 TRP A CA 1
ATOM 1586 C C . TRP A 1 194 ? 12.811 0.108 0.754 1.00 95.69 194 TRP A C 1
ATOM 1588 O O . TRP A 1 194 ? 11.657 0.477 0.988 1.00 95.69 194 TRP A O 1
ATOM 1598 N N . PRO A 1 195 ? 13.349 0.181 -0.482 1.00 96.44 195 PRO A N 1
ATOM 1599 C CA . PRO A 1 195 ? 12.577 0.660 -1.620 1.00 96.44 195 PRO A CA 1
ATOM 1600 C C . PRO A 1 195 ? 11.305 -0.123 -1.904 1.00 96.44 195 PRO A C 1
ATOM 1602 O O . PRO A 1 195 ? 10.367 0.488 -2.385 1.00 96.44 195 PRO A O 1
ATOM 1605 N N . MET A 1 196 ? 11.220 -1.414 -1.565 1.00 97.62 196 MET A N 1
ATOM 1606 C CA . MET A 1 196 ? 10.007 -2.211 -1.801 1.00 97.62 196 MET A CA 1
ATOM 1607 C C . MET A 1 196 ? 8.801 -1.696 -1.008 1.00 97.62 196 MET A C 1
ATOM 1609 O O . MET A 1 196 ? 7.665 -1.863 -1.442 1.00 97.62 196 MET A O 1
ATOM 1613 N N . LEU A 1 197 ? 9.045 -1.078 0.152 1.00 98.00 197 LEU A N 1
ATOM 1614 C CA . LEU A 1 197 ? 8.011 -0.441 0.964 1.00 98.00 197 LEU A CA 1
ATOM 1615 C C . LEU A 1 197 ? 7.837 1.028 0.582 1.00 98.00 197 LEU A C 1
ATOM 1617 O O . LEU A 1 197 ? 6.732 1.474 0.283 1.00 98.00 197 LEU A O 1
ATOM 1621 N N . LEU A 1 198 ? 8.930 1.790 0.614 1.00 98.00 198 LEU A N 1
ATOM 1622 C CA . LEU A 1 198 ? 8.896 3.245 0.475 1.00 98.00 198 LEU A CA 1
ATOM 1623 C C . LEU A 1 198 ? 8.450 3.696 -0.922 1.00 98.00 198 LEU A C 1
ATOM 1625 O O . LEU A 1 198 ? 7.838 4.757 -1.049 1.00 98.00 198 LEU A O 1
ATOM 1629 N N . SER A 1 199 ? 8.681 2.881 -1.957 1.00 97.12 199 SER A N 1
ATOM 1630 C CA . SER A 1 199 ? 8.165 3.131 -3.308 1.00 97.12 199 SER A CA 1
ATOM 1631 C C . SER A 1 199 ? 6.635 3.192 -3.356 1.00 97.12 199 SER A C 1
ATOM 1633 O O . SER A 1 199 ? 6.094 3.930 -4.177 1.00 97.12 199 SER A O 1
ATOM 1635 N N . THR A 1 200 ? 5.935 2.506 -2.441 1.00 97.94 200 THR A N 1
ATOM 1636 C CA . THR A 1 200 ? 4.463 2.527 -2.330 1.00 97.94 200 THR A CA 1
ATOM 1637 C C . THR A 1 200 ? 3.936 3.929 -2.001 1.00 97.94 200 THR A C 1
ATOM 1639 O O . THR A 1 200 ? 2.788 4.244 -2.293 1.00 97.94 200 THR A O 1
ATOM 1642 N N . PHE A 1 201 ? 4.773 4.793 -1.419 1.00 98.06 201 PHE A N 1
ATOM 1643 C CA . PHE A 1 201 ? 4.423 6.171 -1.061 1.00 98.06 201 PHE A CA 1
ATOM 1644 C C . PHE A 1 201 ? 4.997 7.212 -2.030 1.00 98.06 201 PHE A C 1
ATOM 1646 O O . PHE A 1 201 ? 4.985 8.402 -1.735 1.00 98.06 201 PHE A O 1
ATOM 1653 N N . SER A 1 202 ? 5.580 6.770 -3.143 1.00 97.00 202 SER A N 1
ATOM 1654 C CA . SER A 1 202 ? 6.429 7.587 -4.002 1.00 97.00 202 SER A CA 1
ATOM 1655 C C . SER A 1 202 ? 5.796 7.802 -5.369 1.00 97.00 202 SER A C 1
ATOM 1657 O O . SER A 1 202 ? 5.422 6.849 -6.047 1.00 97.00 202 SER A O 1
ATOM 1659 N N . HIS A 1 203 ? 5.725 9.058 -5.811 1.00 94.88 203 HIS A N 1
ATOM 1660 C CA . HIS A 1 203 ? 5.147 9.440 -7.099 1.00 94.88 203 HIS A CA 1
ATOM 1661 C C . HIS A 1 203 ? 6.008 10.498 -7.771 1.00 94.88 203 HIS A C 1
ATOM 1663 O O . HIS A 1 203 ? 6.449 11.447 -7.130 1.00 94.88 203 HIS A O 1
ATOM 1669 N N . TYR A 1 204 ? 6.213 10.363 -9.080 1.00 84.06 204 TYR A N 1
ATOM 1670 C CA . TYR A 1 204 ? 6.990 11.335 -9.849 1.00 84.06 204 TYR A CA 1
ATOM 1671 C C . TYR A 1 204 ? 6.123 12.465 -10.431 1.00 84.06 204 TYR A C 1
ATOM 1673 O O . TYR A 1 204 ? 6.466 13.648 -10.336 1.00 84.06 204 TYR A O 1
ATOM 1681 N N . SER A 1 205 ? 4.969 12.122 -11.012 1.00 89.31 205 SER A N 1
ATOM 1682 C CA . SER A 1 205 ? 4.086 13.075 -11.692 1.00 89.31 205 SER A CA 1
ATOM 1683 C C . SER A 1 205 ? 2.825 13.386 -10.886 1.00 89.31 205 SER A C 1
ATOM 1685 O O . SER A 1 205 ? 2.325 12.551 -10.130 1.00 89.31 205 SER A O 1
ATOM 1687 N N . LEU A 1 206 ? 2.294 14.601 -11.072 1.00 92.81 206 LEU A N 1
ATOM 1688 C CA . LEU A 1 206 ? 1.083 15.066 -10.390 1.00 92.81 206 LEU A CA 1
ATOM 1689 C C . LEU A 1 206 ? -0.126 14.187 -10.727 1.00 92.81 206 LEU A C 1
ATOM 1691 O O . LEU A 1 206 ? -0.866 13.774 -9.842 1.00 92.81 206 LEU A O 1
ATOM 1695 N N . PHE A 1 207 ? -0.303 13.859 -12.007 1.00 92.19 207 PHE A N 1
ATOM 1696 C CA . PHE A 1 207 ? -1.393 12.991 -12.444 1.00 92.19 207 PHE A CA 1
ATOM 1697 C C . PHE A 1 207 ? -1.320 11.610 -11.779 1.00 92.19 207 PHE A C 1
ATOM 1699 O O . PHE A 1 207 ? -2.338 11.083 -11.341 1.00 92.19 207 PHE A O 1
ATOM 1706 N N . HIS A 1 208 ? -0.113 11.054 -11.627 1.00 92.19 208 HIS A N 1
ATOM 1707 C CA . HIS A 1 208 ? 0.076 9.738 -11.028 1.00 92.19 208 HIS A CA 1
ATOM 1708 C C . HIS A 1 208 ? -0.306 9.706 -9.537 1.00 92.19 208 HIS A C 1
ATOM 1710 O O . HIS A 1 208 ? -0.955 8.753 -9.103 1.00 92.19 208 HIS A O 1
ATOM 1716 N N . ILE A 1 209 ? 0.040 10.734 -8.751 1.00 96.12 209 ILE A N 1
ATOM 1717 C CA . ILE A 1 209 ? -0.410 10.815 -7.349 1.00 96.12 209 ILE A CA 1
ATOM 1718 C C . ILE A 1 209 ? -1.919 11.070 -7.258 1.00 96.12 209 ILE A C 1
ATOM 1720 O O . ILE A 1 209 ? -2.591 10.399 -6.479 1.00 96.12 209 ILE A O 1
ATOM 1724 N N . LEU A 1 210 ? -2.473 11.968 -8.081 1.00 96.19 210 LEU A N 1
ATOM 1725 C CA . LEU A 1 210 ? -3.906 12.278 -8.062 1.00 96.19 210 LEU A CA 1
ATOM 1726 C C . LEU A 1 210 ? -4.761 11.054 -8.403 1.00 96.19 210 LEU A C 1
ATOM 1728 O O . LEU A 1 210 ? -5.695 10.749 -7.666 1.00 96.19 210 LEU A O 1
ATOM 1732 N N . ALA A 1 211 ? -4.413 10.321 -9.465 1.00 93.88 211 ALA A N 1
ATOM 1733 C CA . ALA A 1 211 ? -5.124 9.108 -9.858 1.00 93.88 211 ALA A CA 1
ATOM 1734 C C . ALA A 1 211 ? -5.081 8.044 -8.749 1.00 93.88 211 ALA A C 1
ATOM 1736 O O . ALA A 1 211 ? -6.115 7.490 -8.381 1.00 93.88 211 ALA A O 1
ATOM 1737 N N . ASN A 1 212 ? -3.909 7.805 -8.151 1.00 96.56 212 ASN A N 1
ATOM 1738 C CA . ASN A 1 212 ? -3.778 6.831 -7.068 1.00 96.56 212 ASN A CA 1
ATOM 1739 C C . ASN A 1 212 ? -4.569 7.231 -5.819 1.00 96.56 212 ASN A C 1
ATOM 1741 O O . ASN A 1 212 ? -5.268 6.398 -5.245 1.00 96.56 212 ASN A O 1
ATOM 1745 N N . MET A 1 213 ? -4.481 8.491 -5.387 1.00 97.81 213 MET A N 1
ATOM 1746 C CA . MET A 1 213 ? -5.207 8.941 -4.196 1.00 97.81 213 MET A CA 1
ATOM 1747 C C . MET A 1 213 ? -6.718 8.952 -4.430 1.00 97.81 213 MET A C 1
ATOM 1749 O O . MET A 1 213 ? -7.467 8.603 -3.521 1.00 97.81 213 MET A O 1
ATOM 1753 N N . TYR A 1 214 ? -7.167 9.260 -5.648 1.00 95.44 214 TYR A N 1
ATOM 1754 C CA . TYR A 1 214 ? -8.572 9.153 -6.027 1.00 95.44 214 TYR A CA 1
ATOM 1755 C C . TYR A 1 214 ? -9.091 7.712 -5.915 1.00 95.44 214 TYR A C 1
ATOM 1757 O O . TYR A 1 214 ? -10.108 7.472 -5.257 1.00 95.44 214 TYR A O 1
ATOM 1765 N N . VAL A 1 215 ? -8.386 6.743 -6.510 1.00 94.94 215 VAL A N 1
ATOM 1766 C CA . VAL A 1 215 ? -8.797 5.331 -6.447 1.00 94.94 215 VAL A CA 1
ATOM 1767 C C . VAL A 1 215 ? -8.739 4.829 -5.004 1.00 94.94 215 VAL A C 1
ATOM 1769 O O . VAL A 1 215 ? -9.713 4.260 -4.516 1.00 94.94 215 VAL A O 1
ATOM 1772 N N . LEU A 1 216 ? -7.652 5.100 -4.275 1.00 97.06 216 LEU A N 1
ATOM 1773 C CA . LEU A 1 216 ? -7.524 4.677 -2.880 1.00 97.06 216 LEU A CA 1
ATOM 1774 C C . LEU A 1 216 ? -8.652 5.239 -2.005 1.00 97.06 216 LEU A C 1
ATOM 1776 O O . LEU A 1 216 ? -9.242 4.492 -1.228 1.00 97.06 216 LEU A O 1
ATOM 1780 N N . HIS A 1 217 ? -8.986 6.524 -2.149 1.00 96.06 217 HIS A N 1
ATOM 1781 C CA . HIS A 1 217 ? -10.103 7.137 -1.432 1.00 96.06 217 HIS A CA 1
ATOM 1782 C C . HIS A 1 217 ? -11.425 6.427 -1.742 1.0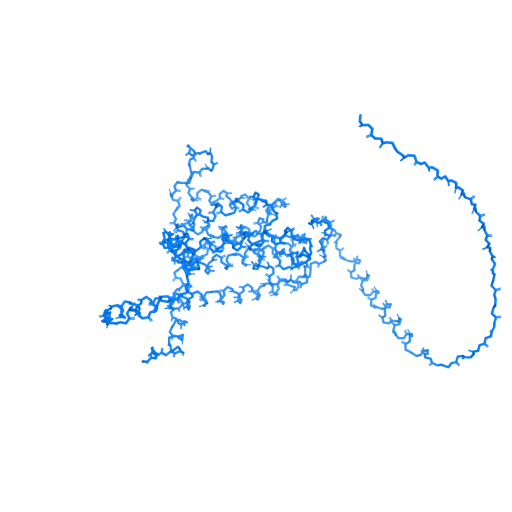0 96.06 217 HIS A C 1
ATOM 1784 O O . HIS A 1 217 ? -12.131 6.019 -0.818 1.00 96.06 217 HIS A O 1
ATOM 1790 N N . SER A 1 218 ? -11.711 6.215 -3.031 1.00 92.56 218 SER A N 1
ATOM 1791 C CA . SER A 1 218 ? -12.972 5.641 -3.518 1.00 92.56 218 SER A CA 1
ATOM 1792 C C . SER A 1 218 ? -13.245 4.240 -2.964 1.00 92.56 218 SER A C 1
ATOM 1794 O O . SER A 1 218 ? -14.386 3.913 -2.651 1.00 92.56 218 SER A O 1
ATOM 1796 N N . PHE A 1 219 ? -12.201 3.426 -2.782 1.00 93.25 219 PHE A N 1
ATOM 1797 C CA . PHE A 1 219 ? -12.330 2.061 -2.259 1.00 93.25 219 PHE A CA 1
ATOM 1798 C C . PHE A 1 219 ? -12.052 1.942 -0.752 1.00 93.25 219 PHE A C 1
ATOM 1800 O O . PHE A 1 219 ? -12.382 0.917 -0.152 1.00 93.25 219 PHE A O 1
ATOM 1807 N N . SER A 1 220 ? -11.499 2.980 -0.109 1.00 94.75 220 SER A N 1
ATOM 1808 C CA . SER A 1 220 ? -11.142 2.949 1.319 1.00 94.75 220 SER A CA 1
ATOM 1809 C C . SER A 1 220 ? -12.340 2.682 2.229 1.00 94.75 220 SER A C 1
ATOM 1811 O O . SER A 1 220 ? -12.217 1.929 3.194 1.00 94.75 220 SER A O 1
ATOM 1813 N N . HIS A 1 221 ? -13.507 3.255 1.918 1.00 93.75 221 HIS A N 1
ATOM 1814 C CA . HIS A 1 221 ? -14.712 3.059 2.718 1.00 93.75 221 HIS A CA 1
ATOM 1815 C C . HIS A 1 221 ? -15.160 1.593 2.704 1.00 93.75 221 HIS A C 1
ATOM 1817 O O . HIS A 1 221 ? -15.307 0.993 3.766 1.00 93.75 221 HIS A O 1
ATOM 1823 N N . ALA A 1 222 ? -15.306 0.995 1.518 1.00 94.81 222 ALA A N 1
ATOM 1824 C CA . ALA A 1 222 ? -15.723 -0.399 1.367 1.00 94.81 222 ALA A CA 1
ATOM 1825 C C . ALA A 1 222 ? -14.696 -1.386 1.953 1.00 94.81 222 ALA A C 1
ATOM 1827 O O . ALA A 1 222 ? -15.063 -2.349 2.631 1.00 94.81 222 ALA A O 1
ATOM 1828 N N . ALA A 1 223 ? -13.401 -1.126 1.748 1.00 96.38 223 ALA A N 1
ATOM 1829 C CA . ALA A 1 223 ? -12.337 -1.960 2.298 1.00 96.38 223 ALA A CA 1
ATOM 1830 C C . ALA A 1 223 ? -12.314 -1.917 3.835 1.00 96.38 223 ALA A C 1
ATOM 1832 O O . ALA A 1 223 ? -12.245 -2.957 4.483 1.00 96.38 223 ALA A O 1
ATOM 1833 N N . VAL A 1 224 ? -12.434 -0.732 4.440 1.00 97.31 224 VAL A N 1
ATOM 1834 C CA . VAL A 1 224 ? -12.459 -0.595 5.905 1.00 97.31 224 VAL A CA 1
ATOM 1835 C C . VAL A 1 224 ? -13.771 -1.095 6.509 1.00 97.31 224 VAL A C 1
ATOM 1837 O O . VAL A 1 224 ? -13.754 -1.609 7.623 1.00 97.31 224 VAL A O 1
ATOM 1840 N N . ALA A 1 225 ? -14.899 -0.986 5.805 1.00 95.38 225 ALA A N 1
ATOM 1841 C CA . ALA A 1 225 ? -16.175 -1.523 6.280 1.00 95.38 225 ALA A CA 1
ATOM 1842 C C . ALA A 1 225 ? -16.150 -3.055 6.417 1.00 95.38 225 ALA A C 1
ATOM 1844 O O . ALA A 1 225 ? -16.795 -3.598 7.308 1.00 95.38 225 ALA A O 1
ATOM 1845 N N . THR A 1 226 ? -15.385 -3.739 5.562 1.00 94.94 226 THR A N 1
ATOM 1846 C CA . THR A 1 226 ? -15.273 -5.206 5.561 1.00 94.94 226 THR A CA 1
ATOM 1847 C C . THR A 1 226 ? -14.142 -5.730 6.433 1.00 94.94 226 THR A C 1
ATOM 1849 O O . THR A 1 226 ? -14.330 -6.710 7.144 1.00 94.94 226 THR A O 1
ATOM 1852 N N . LEU A 1 227 ? -12.971 -5.094 6.380 1.00 96.62 227 LEU A N 1
ATOM 1853 C CA . LEU A 1 227 ? -11.767 -5.550 7.082 1.00 96.62 227 LEU A CA 1
ATOM 1854 C C . LEU A 1 227 ? -11.595 -4.896 8.462 1.00 96.62 227 LEU A C 1
ATOM 1856 O O . LEU A 1 227 ? -10.870 -5.392 9.316 1.00 96.62 227 LEU A O 1
ATOM 1860 N N . GLY A 1 228 ? -12.206 -3.739 8.699 1.00 96.56 228 GLY A N 1
ATOM 1861 C CA . GLY A 1 228 ? -11.751 -2.843 9.758 1.00 96.56 228 GLY A CA 1
ATOM 1862 C C . GLY A 1 228 ? -10.476 -2.092 9.357 1.00 96.56 228 GLY A C 1
ATOM 1863 O O . GLY A 1 228 ? -9.863 -2.328 8.314 1.00 96.56 228 GLY A O 1
ATOM 1864 N N . ARG A 1 229 ? -10.079 -1.111 10.173 1.00 95.56 229 ARG A N 1
ATOM 1865 C CA . ARG A 1 229 ? -9.020 -0.147 9.811 1.00 95.56 229 ARG A CA 1
ATOM 1866 C C . ARG A 1 229 ? -7.638 -0.782 9.887 1.00 95.56 229 ARG A C 1
ATOM 1868 O O . ARG A 1 229 ? -6.782 -0.530 9.045 1.00 95.56 229 ARG A O 1
ATOM 1875 N N . GLU A 1 230 ? -7.447 -1.586 10.920 1.00 95.94 230 GLU A N 1
ATOM 1876 C CA . GLU A 1 230 ? -6.196 -2.212 11.304 1.00 95.94 230 GLU A CA 1
ATOM 1877 C C . GLU A 1 230 ? -5.831 -3.318 10.299 1.00 95.94 230 GLU A C 1
ATOM 1879 O O . GLU A 1 230 ? -4.748 -3.282 9.710 1.00 95.94 230 GLU A O 1
ATOM 1884 N N . GLN A 1 231 ? -6.771 -4.223 9.999 1.00 97.31 231 GLN A N 1
ATOM 1885 C CA . GLN A 1 231 ? -6.589 -5.260 8.980 1.00 97.31 231 GLN A CA 1
ATOM 1886 C C . GLN A 1 231 ? -6.413 -4.665 7.578 1.00 97.31 231 GLN A C 1
ATOM 1888 O O . GLN A 1 231 ? -5.533 -5.109 6.840 1.00 97.31 231 GLN A O 1
ATOM 1893 N N . PHE A 1 232 ? -7.198 -3.640 7.211 1.00 98.12 232 PHE A N 1
ATOM 1894 C CA . PHE A 1 232 ? -7.043 -2.964 5.921 1.00 98.12 232 PHE A CA 1
ATOM 1895 C C . PHE A 1 232 ? -5.651 -2.343 5.770 1.00 98.12 232 PHE A C 1
ATOM 1897 O O . PHE A 1 232 ? -5.017 -2.536 4.734 1.00 98.12 232 PHE A O 1
ATOM 1904 N N . LEU A 1 233 ? -5.139 -1.651 6.796 1.00 98.06 233 LEU A N 1
ATOM 1905 C CA . LEU A 1 233 ? -3.796 -1.073 6.740 1.00 98.06 233 LEU A CA 1
ATOM 1906 C C . LEU A 1 233 ? -2.718 -2.159 6.595 1.00 98.06 233 LEU A C 1
ATOM 1908 O O . LEU A 1 233 ? -1.814 -2.007 5.774 1.00 98.06 233 LEU A O 1
ATOM 1912 N N . GLY A 1 234 ? -2.822 -3.254 7.355 1.00 98.00 234 GLY A N 1
ATOM 1913 C CA . GLY A 1 234 ? -1.885 -4.379 7.264 1.00 98.00 234 GLY A CA 1
ATOM 1914 C C . GLY A 1 234 ? -1.889 -5.027 5.877 1.00 98.00 234 GLY A C 1
ATOM 1915 O O . GLY A 1 234 ? -0.827 -5.256 5.291 1.00 98.00 234 GLY A O 1
ATOM 1916 N N . MET A 1 235 ? -3.079 -5.240 5.310 1.00 98.31 235 MET A N 1
ATOM 1917 C CA . MET A 1 235 ? -3.243 -5.759 3.952 1.00 98.31 235 MET A CA 1
ATOM 1918 C C . MET A 1 235 ? -2.684 -4.782 2.906 1.00 98.31 235 MET A C 1
ATOM 1920 O O . MET A 1 235 ? -1.899 -5.205 2.064 1.00 98.31 235 MET A O 1
ATOM 1924 N N . TYR A 1 236 ? -2.983 -3.482 2.995 1.00 98.62 236 TYR A N 1
ATOM 1925 C CA . TYR A 1 236 ? -2.489 -2.461 2.060 1.00 98.62 236 TYR A CA 1
ATOM 1926 C C . TYR A 1 236 ? -0.953 -2.379 2.038 1.00 98.62 236 TYR A C 1
ATOM 1928 O O . TYR A 1 236 ? -0.338 -2.392 0.970 1.00 98.62 236 TYR A O 1
ATOM 1936 N N . LEU A 1 237 ? -0.312 -2.333 3.211 1.00 98.56 237 LEU A N 1
ATOM 1937 C CA . LEU A 1 237 ? 1.151 -2.270 3.307 1.00 98.56 237 LEU A CA 1
ATOM 1938 C C . LEU A 1 237 ? 1.810 -3.555 2.787 1.00 98.56 237 LEU A C 1
ATOM 1940 O O . LEU A 1 237 ? 2.808 -3.491 2.066 1.00 98.56 237 LEU A O 1
ATOM 1944 N N . SER A 1 238 ? 1.235 -4.713 3.116 1.00 98.62 238 SER A N 1
ATOM 1945 C CA . SER A 1 238 ? 1.719 -6.011 2.636 1.00 98.62 238 SER A CA 1
ATOM 1946 C C . SER A 1 238 ? 1.550 -6.148 1.121 1.00 98.62 238 SER A C 1
ATOM 1948 O O . SER A 1 238 ? 2.479 -6.580 0.441 1.00 98.62 238 SER A O 1
ATOM 1950 N N . ALA A 1 239 ? 0.420 -5.690 0.572 1.00 98.75 239 ALA A N 1
ATOM 1951 C CA . ALA A 1 239 ? 0.166 -5.648 -0.865 1.00 98.75 239 ALA A CA 1
ATOM 1952 C C . ALA A 1 239 ? 1.219 -4.810 -1.603 1.00 98.75 239 ALA A C 1
ATOM 1954 O O . ALA A 1 239 ? 1.713 -5.243 -2.640 1.00 98.75 239 ALA A O 1
ATOM 1955 N N . GLY A 1 240 ? 1.621 -3.657 -1.055 1.00 98.62 240 GLY A N 1
ATOM 1956 C CA . GLY A 1 240 ? 2.685 -2.825 -1.631 1.00 98.62 240 GLY A CA 1
ATOM 1957 C C . GLY A 1 240 ? 4.042 -3.535 -1.699 1.00 98.62 240 GLY A C 1
ATOM 1958 O O . GLY A 1 240 ? 4.703 -3.530 -2.740 1.00 98.62 240 GLY A O 1
ATOM 1959 N N . VAL A 1 241 ? 4.442 -4.219 -0.622 1.00 98.69 241 VAL A N 1
ATOM 1960 C CA . VAL A 1 241 ? 5.719 -4.957 -0.593 1.00 98.69 241 VAL A CA 1
ATOM 1961 C C . VAL A 1 241 ? 5.681 -6.200 -1.486 1.00 98.69 241 VAL A C 1
ATOM 1963 O O . VAL A 1 241 ? 6.650 -6.458 -2.204 1.00 98.69 241 VAL A O 1
ATOM 1966 N N . ILE A 1 242 ? 4.566 -6.936 -1.510 1.00 98.62 242 ILE A N 1
ATOM 1967 C CA . ILE A 1 242 ? 4.378 -8.106 -2.385 1.00 98.62 242 ILE A CA 1
ATOM 1968 C C . ILE A 1 242 ? 4.327 -7.691 -3.862 1.00 98.62 242 ILE A C 1
ATOM 1970 O O . ILE A 1 242 ? 4.932 -8.356 -4.702 1.00 98.62 242 ILE A O 1
ATOM 1974 N N . ALA A 1 243 ? 3.695 -6.562 -4.185 1.00 98.62 243 ALA A N 1
ATOM 1975 C CA . ALA A 1 243 ? 3.727 -5.973 -5.522 1.00 98.62 243 ALA A CA 1
ATOM 1976 C C . ALA A 1 243 ? 5.168 -5.647 -5.955 1.00 98.62 243 ALA A C 1
ATOM 1978 O O . ALA A 1 243 ? 5.618 -6.072 -7.022 1.00 98.62 243 ALA A O 1
ATOM 1979 N N . SER A 1 244 ? 5.942 -4.974 -5.098 1.00 98.25 244 SER A N 1
ATOM 1980 C CA . SER A 1 244 ? 7.364 -4.713 -5.357 1.00 98.25 244 SER A CA 1
ATOM 1981 C C . SER A 1 244 ? 8.175 -6.003 -5.532 1.00 98.25 244 SER A C 1
ATOM 1983 O O . SER A 1 244 ? 9.065 -6.067 -6.383 1.00 98.25 244 SER A O 1
ATOM 1985 N N . PHE A 1 245 ? 7.860 -7.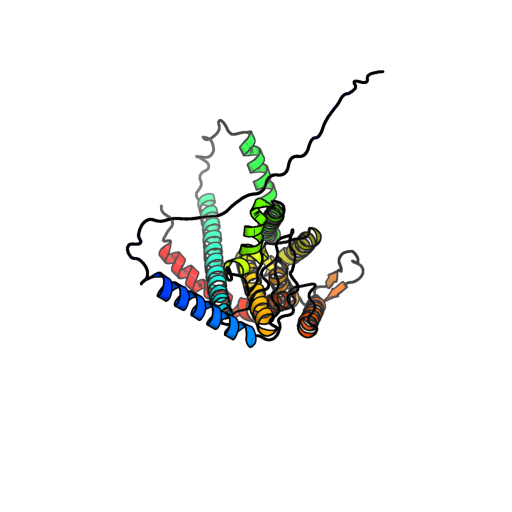056 -4.774 1.00 98.06 245 PHE A N 1
ATOM 1986 C CA . PHE A 1 245 ? 8.502 -8.362 -4.919 1.00 98.06 245 PHE A CA 1
ATOM 1987 C C . PHE A 1 245 ? 8.185 -9.027 -6.264 1.00 98.06 245 PHE A C 1
ATOM 1989 O O . PHE A 1 245 ? 9.105 -9.489 -6.941 1.00 98.06 245 PHE A O 1
ATOM 1996 N N . ALA A 1 246 ? 6.920 -9.019 -6.691 1.00 97.88 246 ALA A N 1
ATOM 1997 C CA . ALA A 1 246 ? 6.515 -9.528 -8.000 1.00 97.88 246 ALA A CA 1
ATOM 1998 C C . ALA A 1 246 ? 7.218 -8.774 -9.142 1.00 97.88 246 ALA A C 1
ATOM 2000 O O . ALA A 1 246 ? 7.754 -9.397 -10.061 1.00 97.88 246 ALA A O 1
ATOM 2001 N N . SER A 1 247 ? 7.322 -7.445 -9.031 1.00 96.31 247 SER A N 1
ATOM 2002 C CA . SER A 1 247 ? 8.110 -6.616 -9.952 1.00 96.31 247 SER A CA 1
ATOM 2003 C C . SER A 1 247 ? 9.589 -7.008 -9.976 1.00 96.31 247 SER A C 1
ATOM 2005 O O . SER A 1 247 ? 10.179 -7.136 -11.050 1.00 96.31 247 SER A O 1
ATOM 2007 N N . HIS A 1 248 ? 10.202 -7.261 -8.814 1.00 95.38 248 HIS A N 1
ATOM 2008 C CA . HIS A 1 248 ? 11.594 -7.712 -8.734 1.00 95.38 248 HIS A CA 1
ATOM 2009 C C . HIS A 1 248 ? 11.808 -9.067 -9.410 1.00 95.38 248 HIS A C 1
ATOM 2011 O O . HIS A 1 248 ? 12.779 -9.210 -10.157 1.00 95.38 248 HIS A O 1
ATOM 2017 N N . ILE A 1 249 ? 10.914 -10.038 -9.185 1.00 95.38 249 ILE A N 1
ATOM 2018 C CA . ILE A 1 249 ? 10.962 -11.338 -9.868 1.00 95.38 249 ILE A CA 1
ATOM 2019 C C . ILE A 1 249 ? 10.888 -11.115 -11.375 1.00 95.38 249 ILE A C 1
ATOM 2021 O O . ILE A 1 249 ? 11.798 -11.527 -12.093 1.00 95.38 249 ILE A O 1
ATOM 2025 N N . PHE A 1 250 ? 9.854 -10.411 -11.843 1.00 94.19 250 PHE A N 1
ATOM 2026 C CA . PHE A 1 250 ? 9.630 -10.187 -13.266 1.00 94.19 250 PHE A CA 1
ATOM 2027 C C . PHE A 1 250 ? 10.839 -9.521 -13.927 1.00 94.19 250 PHE A C 1
ATOM 2029 O O . PHE A 1 250 ? 11.430 -10.099 -14.836 1.00 94.19 250 PHE A O 1
ATOM 2036 N N . LYS A 1 251 ? 11.279 -8.365 -13.415 1.00 91.94 251 LYS A N 1
ATOM 2037 C CA . LYS A 1 251 ? 12.417 -7.601 -13.955 1.00 91.94 251 LYS A CA 1
ATOM 2038 C C . LYS A 1 251 ? 13.718 -8.398 -13.964 1.00 91.94 251 LYS A C 1
ATOM 2040 O O . LYS A 1 251 ? 14.520 -8.237 -14.883 1.00 91.94 251 LYS A O 1
ATOM 2045 N N . THR A 1 252 ? 13.923 -9.272 -12.978 1.00 91.62 252 THR A N 1
ATOM 2046 C CA . THR A 1 252 ? 15.094 -10.159 -12.945 1.00 91.62 252 THR A CA 1
ATOM 2047 C C . THR A 1 252 ? 15.003 -11.261 -13.996 1.00 91.62 252 THR A C 1
ATOM 2049 O O . THR A 1 252 ? 15.986 -11.507 -14.694 1.00 91.62 252 THR A O 1
ATOM 2052 N N . VAL A 1 253 ? 13.830 -11.885 -14.154 1.00 91.06 253 VAL A N 1
ATOM 2053 C CA . VAL A 1 253 ? 13.584 -12.934 -15.157 1.00 91.06 253 VAL A CA 1
ATOM 2054 C C . VAL A 1 253 ? 13.728 -12.380 -16.573 1.00 91.06 253 VAL A C 1
ATOM 2056 O O . VAL A 1 253 ? 14.451 -12.959 -17.383 1.00 91.06 253 VAL A O 1
ATOM 2059 N N . VAL A 1 254 ? 13.119 -11.226 -16.862 1.00 88.56 254 VAL A N 1
ATOM 2060 C CA . VAL A 1 254 ? 13.205 -10.593 -18.190 1.00 88.56 254 VAL A CA 1
ATOM 2061 C C . VAL A 1 254 ? 14.510 -9.825 -18.418 1.00 88.56 254 VAL A C 1
ATOM 2063 O O . VAL A 1 254 ? 14.758 -9.355 -19.526 1.00 88.56 254 VAL A O 1
ATOM 2066 N N . ARG A 1 255 ? 15.359 -9.698 -17.388 1.00 85.56 255 ARG A N 1
ATOM 2067 C CA . ARG A 1 255 ? 16.633 -8.955 -17.404 1.00 85.56 255 ARG A CA 1
ATOM 2068 C C . ARG A 1 255 ? 16.493 -7.497 -17.855 1.00 85.56 255 ARG A C 1
ATOM 2070 O O . ARG A 1 255 ? 17.376 -6.960 -18.522 1.00 85.56 255 ARG A O 1
ATOM 2077 N N . GLN A 1 256 ? 15.393 -6.854 -17.474 1.00 81.31 256 GLN A N 1
ATOM 2078 C CA . GLN A 1 256 ? 15.128 -5.448 -17.774 1.00 81.31 256 GLN A CA 1
ATOM 2079 C C . GLN A 1 256 ? 15.003 -4.665 -16.465 1.00 81.31 256 GLN A C 1
ATOM 2081 O O . GLN A 1 256 ? 13.940 -4.681 -15.839 1.00 81.31 256 GLN A O 1
ATOM 2086 N N . PRO A 1 257 ? 16.081 -4.000 -16.008 1.00 78.81 257 PRO A N 1
ATOM 2087 C CA . PRO A 1 257 ? 16.005 -3.154 -14.830 1.00 78.81 257 PRO A CA 1
ATOM 2088 C C . PRO A 1 257 ? 15.170 -1.908 -15.136 1.00 78.81 257 PRO A C 1
ATOM 2090 O O . PRO A 1 257 ? 15.143 -1.408 -16.259 1.00 78.81 257 PRO A O 1
ATOM 2093 N N . GLY A 1 258 ? 14.499 -1.390 -14.114 1.00 82.25 258 GLY A N 1
ATOM 2094 C CA . GLY A 1 258 ? 13.669 -0.200 -14.232 1.00 82.25 258 GLY A CA 1
ATOM 2095 C C . GLY A 1 258 ? 13.103 0.191 -12.879 1.00 82.25 258 GLY A C 1
ATOM 2096 O O . GLY A 1 258 ? 12.815 -0.676 -12.044 1.00 82.25 258 GLY A O 1
ATOM 2097 N N . LEU A 1 259 ? 12.953 1.495 -12.657 1.00 88.75 259 LEU A N 1
ATOM 2098 C CA . LEU A 1 259 ? 12.368 1.996 -11.421 1.00 88.75 259 LEU A CA 1
ATOM 2099 C C . LEU A 1 259 ? 10.883 1.642 -11.343 1.00 88.75 259 LEU A C 1
ATOM 2101 O O . LEU A 1 259 ? 10.147 1.775 -12.315 1.00 88.75 259 LEU A O 1
ATOM 2105 N N . SER A 1 260 ? 10.457 1.207 -10.164 1.00 91.62 260 SER A N 1
ATOM 2106 C CA . SER A 1 260 ? 9.058 1.108 -9.769 1.00 91.62 260 SER A CA 1
ATOM 2107 C C . SER A 1 260 ? 8.797 2.061 -8.619 1.00 91.62 260 SER A C 1
ATOM 2109 O O . SER A 1 260 ? 9.527 2.053 -7.625 1.00 91.62 260 SER A O 1
ATOM 2111 N N . LEU A 1 261 ? 7.771 2.885 -8.751 1.00 93.81 261 LEU A N 1
ATOM 2112 C CA . LEU A 1 261 ? 7.272 3.741 -7.686 1.00 93.81 261 LEU A CA 1
ATOM 2113 C C . LEU A 1 261 ? 5.789 3.981 -7.913 1.00 93.81 261 LEU A C 1
ATOM 2115 O O . LEU A 1 261 ? 5.354 4.082 -9.059 1.00 93.81 261 LEU A O 1
ATOM 2119 N N . GLY A 1 262 ? 5.034 4.056 -6.828 1.00 95.06 262 GLY A N 1
ATOM 2120 C CA . GLY A 1 262 ? 3.607 4.316 -6.837 1.00 95.06 262 GLY A CA 1
ATOM 2121 C C . GLY A 1 262 ? 2.855 3.427 -5.857 1.00 95.06 262 GLY A C 1
ATOM 2122 O O . GLY A 1 262 ? 3.175 2.259 -5.653 1.00 95.06 262 GLY A O 1
ATOM 2123 N N . ALA A 1 263 ? 1.778 3.980 -5.309 1.00 97.38 263 ALA A N 1
ATOM 2124 C CA . ALA A 1 263 ? 0.807 3.251 -4.498 1.00 97.38 263 ALA A CA 1
ATOM 2125 C C . ALA A 1 263 ? 0.013 2.193 -5.289 1.00 97.38 263 ALA A C 1
ATOM 2127 O O . ALA A 1 263 ? -0.711 1.402 -4.687 1.00 97.38 263 ALA A O 1
ATOM 2128 N N . SER A 1 264 ? 0.121 2.176 -6.622 1.00 97.19 264 SER A N 1
ATOM 2129 C CA . SER A 1 264 ? -0.758 1.410 -7.506 1.00 97.19 264 SER A CA 1
ATOM 2130 C C . SER A 1 264 ? -0.745 -0.090 -7.217 1.00 97.19 264 SER A C 1
ATOM 2132 O O . SER A 1 264 ? -1.807 -0.690 -7.195 1.00 97.19 264 SER A O 1
ATOM 2134 N N . GLY A 1 265 ? 0.400 -0.701 -6.892 1.00 97.88 265 GLY A N 1
ATOM 2135 C CA . GLY A 1 265 ? 0.451 -2.116 -6.495 1.00 97.88 265 GLY A CA 1
ATOM 2136 C C . GLY A 1 265 ? -0.377 -2.425 -5.238 1.00 97.88 265 GLY A C 1
ATOM 2137 O O . GLY A 1 265 ? -1.165 -3.369 -5.220 1.00 97.88 265 GLY A O 1
ATOM 2138 N N . ALA A 1 266 ? -0.273 -1.585 -4.204 1.00 98.50 266 ALA A N 1
ATOM 2139 C CA . ALA A 1 266 ? -1.076 -1.722 -2.986 1.00 98.50 266 ALA A CA 1
ATOM 2140 C C . ALA A 1 266 ? -2.569 -1.454 -3.244 1.00 98.50 266 ALA A C 1
ATOM 2142 O O . ALA A 1 266 ? -3.435 -2.177 -2.747 1.00 98.50 266 ALA A O 1
ATOM 2143 N N . ILE A 1 267 ? -2.869 -0.448 -4.071 1.00 98.44 267 ILE A N 1
ATOM 2144 C CA . ILE A 1 267 ? -4.230 -0.121 -4.509 1.00 98.44 267 ILE A CA 1
ATOM 2145 C C . ILE A 1 267 ? -4.835 -1.275 -5.309 1.00 98.44 267 ILE A C 1
ATOM 2147 O O . ILE A 1 267 ? -5.995 -1.600 -5.089 1.00 98.44 267 ILE A O 1
ATOM 2151 N N . MET A 1 268 ? -4.063 -1.934 -6.173 1.00 98.19 268 MET A N 1
ATOM 2152 C CA . MET A 1 268 ? -4.512 -3.110 -6.916 1.00 98.19 268 MET A CA 1
ATOM 2153 C C . MET A 1 268 ? -4.867 -4.272 -5.987 1.00 98.19 268 MET A C 1
ATOM 2155 O O . MET A 1 268 ? -5.848 -4.965 -6.244 1.00 98.19 268 MET A O 1
ATOM 2159 N N . GLY A 1 269 ? -4.152 -4.445 -4.871 1.00 98.50 269 GLY A N 1
ATOM 2160 C CA . GLY A 1 269 ? -4.545 -5.392 -3.823 1.00 98.50 269 GLY A CA 1
ATOM 2161 C C . GLY A 1 269 ? -5.867 -5.025 -3.148 1.00 98.50 269 GLY A C 1
ATOM 2162 O O . GLY A 1 269 ? -6.756 -5.868 -3.032 1.00 98.50 269 GLY A O 1
ATOM 2163 N N . ALA A 1 270 ? -6.045 -3.756 -2.773 1.00 98.19 270 ALA A N 1
ATOM 2164 C CA . ALA A 1 270 ? -7.305 -3.279 -2.200 1.00 98.19 270 ALA A CA 1
ATOM 2165 C C . ALA A 1 270 ? -8.483 -3.400 -3.180 1.00 98.19 270 ALA A C 1
ATOM 2167 O O . ALA A 1 270 ? -9.562 -3.848 -2.796 1.00 98.19 270 ALA A O 1
ATOM 2168 N N . LEU A 1 271 ? -8.264 -3.052 -4.448 1.00 97.19 271 LEU A N 1
ATOM 2169 C CA . LEU A 1 271 ? -9.250 -3.155 -5.516 1.00 97.19 271 LEU A CA 1
ATOM 2170 C C . LEU A 1 271 ? -9.642 -4.613 -5.756 1.00 97.19 271 LEU A C 1
ATOM 2172 O O . LEU A 1 271 ? -10.827 -4.928 -5.759 1.00 97.19 271 LEU A O 1
ATOM 2176 N N . ALA A 1 272 ? -8.665 -5.513 -5.893 1.00 98.19 272 ALA A N 1
ATOM 2177 C CA . ALA A 1 272 ? -8.924 -6.934 -6.097 1.00 98.19 272 ALA A CA 1
ATOM 2178 C C . ALA A 1 272 ? -9.711 -7.551 -4.938 1.00 98.19 272 ALA A C 1
ATOM 2180 O O . ALA A 1 272 ? -10.643 -8.321 -5.176 1.00 98.19 272 ALA A O 1
ATOM 2181 N N . TYR A 1 273 ? -9.376 -7.173 -3.701 1.00 98.38 273 TYR A N 1
ATOM 2182 C CA . TYR A 1 273 ? -10.117 -7.584 -2.516 1.00 98.38 273 TYR A CA 1
ATOM 2183 C C . TYR A 1 273 ? -11.574 -7.089 -2.561 1.00 98.38 273 TYR A C 1
ATOM 2185 O O . TYR A 1 273 ? -12.498 -7.899 -2.525 1.00 98.38 273 TYR A O 1
ATOM 2193 N N . VAL A 1 274 ? -11.800 -5.776 -2.701 1.00 97.06 274 VAL A N 1
ATOM 2194 C CA . VAL A 1 274 ? -13.156 -5.195 -2.657 1.00 97.06 274 VAL A CA 1
ATOM 2195 C C . VAL A 1 274 ? -14.017 -5.674 -3.827 1.00 97.06 274 VAL A C 1
ATOM 2197 O O . VAL A 1 274 ? -15.167 -6.055 -3.621 1.00 97.06 274 VAL A O 1
ATOM 2200 N N . CYS A 1 275 ? -13.470 -5.699 -5.044 1.00 96.62 275 CYS A N 1
ATOM 2201 C CA . CYS A 1 275 ? -14.190 -6.162 -6.230 1.00 96.62 275 CYS A CA 1
ATOM 2202 C C . CYS A 1 275 ? -14.552 -7.648 -6.164 1.00 96.62 275 CYS A C 1
ATOM 2204 O O . CYS A 1 275 ? -15.554 -8.046 -6.748 1.00 96.62 275 CYS A O 1
ATOM 2206 N N . SER A 1 276 ? -13.758 -8.469 -5.471 1.00 96.88 276 SER A N 1
ATOM 2207 C CA . SER A 1 276 ? -14.077 -9.890 -5.277 1.00 96.88 276 SER A CA 1
ATOM 2208 C C . SER A 1 276 ? -15.084 -10.106 -4.156 1.00 96.88 276 SER A C 1
ATOM 2210 O O . SER A 1 276 ? -15.915 -11.003 -4.251 1.00 96.88 276 SER A O 1
ATOM 2212 N N . GLN A 1 277 ? -15.043 -9.263 -3.122 1.00 96.31 277 GLN A N 1
ATOM 2213 C CA . GLN A 1 277 ? -16.006 -9.297 -2.028 1.00 96.31 277 GLN A CA 1
ATOM 2214 C C . GLN A 1 277 ? -17.402 -8.830 -2.469 1.00 96.31 277 GLN A C 1
ATOM 2216 O O . GLN A 1 277 ? -18.406 -9.322 -1.955 1.00 96.31 277 GLN A O 1
ATOM 2221 N N . TYR A 1 278 ? -17.470 -7.889 -3.416 1.00 95.19 278 TYR A N 1
ATOM 2222 C CA . TYR A 1 278 ? -18.718 -7.307 -3.912 1.00 95.19 278 TYR A CA 1
ATOM 2223 C C . TYR A 1 278 ? -18.775 -7.267 -5.449 1.00 95.19 278 TYR A C 1
ATOM 2225 O O . TYR A 1 278 ? -18.821 -6.177 -6.031 1.00 95.19 278 TYR A O 1
ATOM 2233 N N . PRO A 1 279 ? -18.792 -8.429 -6.127 1.00 95.00 279 PRO A N 1
ATOM 2234 C CA . PRO A 1 279 ? -18.626 -8.514 -7.579 1.00 95.00 279 PRO A CA 1
ATOM 2235 C C . PRO A 1 279 ? -19.748 -7.836 -8.367 1.00 95.00 279 PRO A C 1
ATOM 2237 O O . PRO A 1 279 ? -19.478 -7.290 -9.436 1.00 95.00 279 PRO A O 1
ATOM 2240 N N . ASP A 1 280 ? -20.968 -7.814 -7.827 1.00 94.00 280 ASP A N 1
ATOM 2241 C CA . ASP A 1 280 ? -22.154 -7.253 -8.487 1.00 94.00 280 ASP A CA 1
ATOM 2242 C C . ASP A 1 280 ? -22.310 -5.736 -8.286 1.00 94.00 280 ASP A C 1
ATOM 2244 O O . ASP A 1 280 ? -23.188 -5.115 -8.889 1.00 94.00 280 ASP A O 1
ATOM 2248 N N . THR A 1 281 ? -21.450 -5.114 -7.466 1.00 91.44 281 THR A N 1
ATOM 2249 C CA . THR A 1 281 ? -21.459 -3.657 -7.271 1.00 91.44 281 THR A CA 1
ATOM 2250 C C . THR A 1 281 ? -21.177 -2.961 -8.593 1.00 91.44 281 THR A C 1
ATOM 2252 O O . THR A 1 281 ? -20.166 -3.227 -9.242 1.00 91.44 281 THR A O 1
ATOM 2255 N N . GLN A 1 282 ? -22.057 -2.041 -8.977 1.00 89.62 282 GLN A N 1
ATOM 2256 C CA . GLN A 1 282 ? -21.891 -1.248 -10.187 1.00 89.62 282 GLN A CA 1
ATOM 2257 C C . GLN A 1 282 ? -20.909 -0.105 -9.930 1.00 89.62 282 GLN A C 1
ATOM 2259 O O . GLN A 1 282 ? -21.156 0.770 -9.099 1.00 89.62 282 GLN A O 1
ATOM 2264 N N . LEU A 1 283 ? -19.790 -0.122 -10.649 1.00 86.00 283 LEU A N 1
ATOM 2265 C CA . LEU A 1 283 ? -18.800 0.946 -10.658 1.00 86.00 283 LEU A CA 1
ATOM 2266 C C . LEU A 1 283 ? -19.056 1.854 -11.859 1.00 86.00 283 LEU A C 1
ATOM 2268 O O . LEU A 1 283 ? -19.309 1.371 -12.961 1.00 86.00 283 LEU A O 1
ATOM 2272 N N . SER A 1 284 ? -18.966 3.163 -11.655 1.00 82.75 284 SER A N 1
ATOM 2273 C CA . SER A 1 284 ? -19.044 4.157 -12.729 1.00 82.75 284 SER A CA 1
ATOM 2274 C C . SER A 1 284 ? -17.650 4.535 -13.222 1.00 82.75 284 SER A C 1
ATOM 2276 O O . SER A 1 284 ? -16.714 4.657 -12.428 1.00 82.75 284 SER A O 1
ATOM 2278 N N . ILE A 1 285 ? -17.510 4.787 -14.526 1.00 77.19 285 ILE A N 1
ATOM 2279 C CA . ILE A 1 285 ? -16.277 5.367 -15.074 1.00 77.19 285 ILE A CA 1
ATOM 2280 C C . ILE A 1 285 ? -16.178 6.832 -14.631 1.00 77.19 285 ILE A C 1
ATOM 2282 O O . ILE A 1 285 ? -17.142 7.598 -14.721 1.00 77.19 285 ILE A O 1
ATOM 2286 N N . LEU A 1 286 ? -14.990 7.240 -14.180 1.00 70.88 286 LEU A N 1
ATOM 2287 C CA . LEU A 1 286 ? -14.697 8.634 -13.856 1.00 70.88 286 LEU A CA 1
ATOM 2288 C C . LEU A 1 286 ? -14.992 9.527 -15.082 1.00 70.88 286 LEU A C 1
ATOM 2290 O O . LEU A 1 286 ? -14.465 9.283 -16.163 1.00 70.88 286 LEU A O 1
ATOM 2294 N N . PHE A 1 287 ? -15.835 10.550 -14.898 1.00 70.50 287 PHE A N 1
ATOM 2295 C CA . PHE A 1 287 ? -16.362 11.467 -15.933 1.00 70.50 287 PHE A CA 1
ATOM 2296 C C . PHE A 1 287 ? -17.414 10.903 -16.900 1.00 70.50 287 PHE A C 1
ATOM 2298 O O . PHE A 1 287 ? -17.939 11.652 -17.721 1.00 70.50 287 PHE A O 1
ATOM 2305 N N . LEU A 1 288 ? -17.787 9.630 -16.777 1.00 81.44 288 LEU A N 1
ATOM 2306 C CA . LEU A 1 288 ? -18.822 8.999 -17.594 1.00 81.44 288 LEU A CA 1
ATOM 2307 C C . LEU A 1 288 ? -19.786 8.186 -16.707 1.00 81.44 288 LEU A C 1
ATOM 2309 O O . LEU A 1 288 ? -19.885 6.968 -16.855 1.00 81.44 288 LEU A O 1
ATOM 2313 N N . PRO A 1 289 ? -20.525 8.842 -15.786 1.00 77.19 289 PRO A N 1
ATOM 2314 C CA . PRO A 1 289 ? -21.364 8.155 -14.798 1.00 77.19 289 PRO A CA 1
ATOM 2315 C C . PRO A 1 289 ? -22.529 7.367 -15.412 1.00 77.19 289 PRO A C 1
ATOM 2317 O O . PRO A 1 289 ? -23.085 6.493 -14.757 1.00 77.19 289 PRO A O 1
ATOM 2320 N N . MET A 1 290 ? -22.866 7.654 -16.673 1.00 81.81 290 MET A N 1
ATOM 2321 C CA . MET A 1 290 ? -23.889 6.960 -17.462 1.00 81.81 290 MET A CA 1
ATOM 2322 C C . MET A 1 290 ? -23.498 5.509 -17.783 1.00 81.81 290 MET A C 1
ATOM 2324 O O . MET A 1 290 ? -24.369 4.689 -18.056 1.00 81.81 290 MET A O 1
ATOM 2328 N N . TYR A 1 291 ? -22.197 5.197 -17.772 1.00 84.88 291 TYR A N 1
ATOM 2329 C CA . TYR A 1 291 ? -21.680 3.866 -18.063 1.00 84.88 291 TYR A CA 1
ATOM 2330 C C . TYR A 1 291 ? -21.213 3.205 -16.772 1.00 84.88 291 TYR A C 1
ATOM 2332 O O . TYR A 1 291 ? -20.218 3.612 -16.160 1.00 84.88 291 TYR A O 1
ATOM 2340 N N . THR A 1 292 ? -21.943 2.171 -16.372 1.00 87.56 292 THR A N 1
ATOM 2341 C CA . THR A 1 292 ? -21.622 1.341 -15.219 1.00 87.56 292 THR A CA 1
ATOM 2342 C C . THR A 1 292 ? -21.250 -0.069 -15.642 1.00 87.56 292 THR A C 1
ATOM 2344 O O . THR A 1 292 ? -21.671 -0.571 -16.686 1.00 87.56 292 THR A O 1
ATOM 2347 N N . PHE A 1 293 ? -20.411 -0.704 -14.837 1.00 89.88 293 PHE A N 1
ATOM 2348 C CA . PHE A 1 293 ? -19.988 -2.081 -15.027 1.00 89.88 293 PHE A CA 1
ATOM 2349 C C . PHE A 1 293 ? -19.795 -2.744 -13.668 1.00 89.88 293 PHE A C 1
ATOM 2351 O O . PHE A 1 293 ? -19.458 -2.093 -12.679 1.00 89.88 293 PHE A O 1
ATOM 2358 N N . SER A 1 294 ? -19.997 -4.060 -13.622 1.00 93.88 294 SER A N 1
ATOM 2359 C CA . SER A 1 294 ? -19.804 -4.825 -12.391 1.00 93.88 294 SER A CA 1
ATOM 2360 C C . SER A 1 294 ? -18.348 -4.750 -11.917 1.00 93.88 294 SER A C 1
ATOM 2362 O O . SER A 1 294 ? -17.407 -4.835 -12.717 1.00 93.88 294 SER A O 1
ATOM 2364 N N . ALA A 1 295 ? -18.146 -4.633 -10.607 1.00 93.06 295 ALA A N 1
ATOM 2365 C CA . ALA A 1 295 ? -16.829 -4.641 -9.980 1.00 93.06 295 ALA A CA 1
ATOM 2366 C C . ALA A 1 295 ? -16.046 -5.924 -10.311 1.00 93.06 295 ALA A C 1
ATOM 2368 O O . ALA A 1 295 ? -14.832 -5.880 -10.531 1.00 93.06 295 ALA A O 1
ATOM 2369 N N . GLY A 1 296 ? -16.745 -7.056 -10.436 1.00 93.50 296 GLY A N 1
ATOM 2370 C CA . GLY A 1 296 ? -16.168 -8.321 -10.883 1.00 93.50 296 GLY A CA 1
ATOM 2371 C C . GLY A 1 296 ? -15.655 -8.275 -12.328 1.00 93.50 296 GLY A C 1
ATOM 2372 O O . GLY A 1 296 ? -14.600 -8.839 -12.621 1.00 93.50 296 GLY A O 1
ATOM 2373 N N . ALA A 1 297 ? -16.351 -7.592 -13.243 1.00 94.12 297 ALA A N 1
ATOM 2374 C CA . ALA A 1 297 ? -15.844 -7.366 -14.600 1.00 94.12 297 ALA A CA 1
ATOM 2375 C C . ALA A 1 297 ? -14.657 -6.392 -14.602 1.00 94.12 297 ALA A C 1
ATOM 2377 O O . ALA A 1 297 ? -13.668 -6.648 -15.289 1.00 94.12 297 ALA A O 1
ATOM 2378 N N . ALA A 1 298 ? -14.723 -5.332 -13.788 1.00 92.56 298 ALA A N 1
ATOM 2379 C CA . ALA A 1 298 ? -13.659 -4.342 -13.637 1.00 92.56 298 ALA A CA 1
ATOM 2380 C C . ALA A 1 298 ? -12.307 -4.998 -13.346 1.00 92.56 298 ALA A C 1
ATOM 2382 O O . ALA A 1 298 ? -11.340 -4.804 -14.083 1.00 92.56 298 ALA A O 1
ATOM 2383 N N . ILE A 1 299 ? -12.257 -5.817 -12.291 1.00 94.94 299 ILE A N 1
ATOM 2384 C CA . ILE A 1 299 ? -11.003 -6.426 -11.853 1.00 94.94 299 ILE A CA 1
ATOM 2385 C C . ILE A 1 299 ? -10.461 -7.423 -12.883 1.00 94.94 299 ILE A C 1
ATOM 2387 O O . ILE A 1 299 ? -9.260 -7.430 -13.139 1.00 94.94 299 ILE A O 1
ATOM 2391 N N . LYS A 1 300 ? -11.330 -8.202 -13.546 1.00 95.94 300 LYS A N 1
ATOM 2392 C CA . LYS A 1 300 ? -10.923 -9.134 -14.613 1.00 95.94 300 LYS A CA 1
ATOM 2393 C C . LYS A 1 300 ? -10.301 -8.401 -15.799 1.00 95.94 300 LYS A C 1
ATOM 2395 O O . LYS A 1 300 ? -9.266 -8.833 -16.297 1.00 95.94 300 LYS A O 1
ATOM 2400 N N . VAL A 1 301 ? -10.911 -7.296 -16.235 1.00 95.44 301 VAL A N 1
ATOM 2401 C CA . VAL A 1 301 ? -10.397 -6.489 -17.350 1.00 95.44 301 VAL A CA 1
ATOM 2402 C C . VAL A 1 301 ? -9.061 -5.851 -16.982 1.00 95.44 301 VAL A C 1
ATOM 2404 O O . VAL A 1 301 ? -8.110 -5.979 -17.748 1.00 95.44 301 VAL A O 1
ATOM 2407 N N . ILE A 1 302 ? -8.954 -5.224 -15.806 1.00 94.81 302 ILE A N 1
ATOM 2408 C CA . ILE A 1 302 ? -7.707 -4.579 -15.366 1.00 94.81 302 ILE A CA 1
ATOM 2409 C C . ILE A 1 302 ? -6.575 -5.611 -15.260 1.00 94.81 302 ILE A C 1
ATOM 2411 O O . ILE A 1 302 ? -5.512 -5.412 -15.842 1.00 94.81 302 ILE A O 1
ATOM 2415 N N . MET A 1 303 ? -6.819 -6.754 -14.610 1.00 97.19 303 MET A N 1
ATOM 2416 C CA . MET A 1 303 ? -5.826 -7.830 -14.523 1.00 97.19 303 MET A CA 1
ATOM 2417 C C . MET A 1 303 ? -5.480 -8.421 -15.895 1.00 97.19 303 MET A C 1
ATOM 2419 O O . MET A 1 303 ? -4.327 -8.769 -16.130 1.00 97.19 303 MET A O 1
ATOM 2423 N N . GLY A 1 304 ? -6.445 -8.518 -16.814 1.00 97.44 304 GLY A N 1
ATOM 2424 C CA . GLY A 1 304 ? -6.200 -8.949 -18.191 1.00 97.44 304 GLY A CA 1
ATOM 2425 C C . GLY A 1 304 ? -5.285 -7.987 -18.952 1.00 97.44 304 GLY A C 1
ATOM 2426 O O . GLY A 1 304 ? -4.368 -8.431 -19.641 1.00 97.44 304 GLY A O 1
ATOM 2427 N N . ILE A 1 305 ? -5.484 -6.676 -18.778 1.00 96.38 305 ILE A N 1
ATOM 2428 C CA . ILE A 1 305 ? -4.624 -5.631 -19.351 1.00 96.38 305 ILE A CA 1
ATOM 2429 C C . ILE A 1 305 ? -3.217 -5.698 -18.749 1.00 96.38 305 ILE A C 1
ATOM 2431 O O . ILE A 1 305 ? -2.243 -5.643 -19.497 1.00 96.38 305 ILE A O 1
ATOM 2435 N N . ASP A 1 306 ? -3.083 -5.859 -17.430 1.00 96.25 306 ASP A N 1
ATOM 2436 C CA . ASP A 1 306 ? -1.766 -5.996 -16.801 1.00 96.25 306 ASP A CA 1
ATOM 2437 C C . ASP A 1 306 ? -1.058 -7.291 -17.230 1.00 96.25 306 ASP A C 1
ATOM 2439 O O . ASP A 1 306 ? 0.141 -7.278 -17.504 1.00 96.25 306 ASP A O 1
ATOM 2443 N N . LEU A 1 307 ? -1.785 -8.402 -17.376 1.00 96.94 307 LEU A N 1
ATOM 2444 C CA . LEU A 1 307 ? -1.229 -9.648 -17.909 1.00 96.94 307 LEU A CA 1
ATOM 2445 C C . LEU A 1 307 ? -0.743 -9.475 -19.350 1.00 96.94 307 LEU A C 1
ATOM 2447 O O . LEU A 1 307 ? 0.375 -9.880 -19.666 1.00 96.94 307 LEU A O 1
ATOM 2451 N N . ALA A 1 308 ? -1.536 -8.828 -20.205 1.00 96.25 308 ALA A N 1
ATOM 2452 C CA . ALA A 1 308 ? -1.102 -8.474 -21.551 1.00 96.25 308 ALA A CA 1
ATOM 2453 C C . ALA A 1 308 ? 0.141 -7.570 -21.511 1.00 96.25 308 ALA A C 1
ATOM 2455 O O . ALA A 1 308 ? 1.091 -7.821 -22.244 1.00 96.25 308 ALA A O 1
ATOM 2456 N N . GLY A 1 309 ? 0.190 -6.588 -20.609 1.00 93.44 309 GLY A N 1
ATOM 2457 C CA . GLY A 1 309 ? 1.350 -5.717 -20.422 1.00 93.44 309 GLY A CA 1
ATOM 2458 C C . GLY A 1 309 ? 2.621 -6.469 -20.021 1.00 93.44 309 GLY A C 1
ATOM 2459 O O . GLY A 1 309 ? 3.692 -6.191 -20.562 1.00 93.44 309 GLY A O 1
ATOM 2460 N N . VAL A 1 310 ? 2.508 -7.468 -19.141 1.00 92.75 310 VAL A N 1
ATOM 2461 C CA . VAL A 1 310 ? 3.611 -8.371 -18.767 1.00 92.75 310 VAL A CA 1
ATOM 2462 C C . VAL A 1 310 ? 4.074 -9.217 -19.958 1.00 92.75 310 VAL A C 1
ATOM 2464 O O . VAL A 1 310 ? 5.276 -9.300 -20.210 1.00 92.75 310 VAL A O 1
ATOM 2467 N N . LEU A 1 311 ? 3.144 -9.824 -20.704 1.00 93.25 311 LEU A N 1
ATOM 2468 C CA . LEU A 1 311 ? 3.454 -10.723 -21.826 1.00 93.25 311 LEU A CA 1
ATOM 2469 C C . LEU A 1 311 ? 4.001 -9.983 -23.056 1.00 93.25 311 LEU A C 1
ATOM 2471 O O . LEU A 1 311 ? 4.890 -10.489 -23.737 1.00 93.25 311 LEU A O 1
ATOM 2475 N N . LEU A 1 312 ? 3.483 -8.785 -23.329 1.00 91.94 312 LEU A N 1
ATOM 2476 C CA . LEU A 1 312 ? 3.863 -7.944 -24.467 1.00 91.94 312 LEU A CA 1
ATOM 2477 C C . LEU A 1 312 ? 5.012 -6.975 -24.136 1.00 91.94 312 LEU A C 1
ATOM 2479 O O . LEU A 1 312 ? 5.488 -6.264 -25.021 1.00 91.94 312 LEU A O 1
ATOM 2483 N N . GLY A 1 313 ? 5.467 -6.931 -22.879 1.00 85.62 313 GLY A N 1
ATOM 2484 C CA . GLY A 1 313 ? 6.605 -6.115 -22.448 1.00 85.62 313 GLY A CA 1
ATOM 2485 C C . GLY A 1 313 ? 6.336 -4.606 -22.435 1.00 85.62 313 GLY A C 1
ATOM 2486 O O . GLY A 1 313 ? 7.241 -3.815 -22.719 1.00 85.62 313 GLY A O 1
ATOM 2487 N N . TRP A 1 314 ? 5.106 -4.189 -22.127 1.00 86.69 314 TRP A N 1
ATOM 2488 C CA . TRP A 1 314 ? 4.752 -2.774 -21.997 1.00 86.69 314 TRP A CA 1
ATOM 2489 C C . TRP A 1 314 ? 5.472 -2.125 -20.807 1.00 86.69 314 TRP A C 1
ATOM 2491 O O . TRP A 1 314 ? 5.635 -2.729 -19.750 1.00 86.69 314 TRP A O 1
ATOM 2501 N N . LYS A 1 315 ? 5.911 -0.870 -20.984 1.00 80.81 315 LYS A N 1
ATOM 2502 C CA . LYS A 1 315 ? 6.742 -0.135 -20.005 1.00 80.81 315 LYS A CA 1
ATOM 2503 C C . LYS A 1 315 ? 6.052 1.075 -19.374 1.00 80.81 315 LYS A C 1
ATOM 2505 O O . LYS A 1 315 ? 6.686 1.815 -18.631 1.00 80.81 315 LYS A O 1
ATOM 2510 N N . ILE A 1 316 ? 4.780 1.305 -19.701 1.00 74.44 316 ILE A N 1
ATOM 2511 C CA . ILE A 1 316 ? 4.026 2.478 -19.232 1.00 74.44 316 ILE A CA 1
ATOM 2512 C C . ILE A 1 316 ? 3.712 2.344 -17.734 1.00 74.44 316 ILE A C 1
ATOM 2514 O O . ILE A 1 316 ? 3.781 3.328 -17.001 1.00 74.44 316 ILE A O 1
ATOM 2518 N N . PHE A 1 317 ? 3.431 1.120 -17.274 1.00 82.69 317 PHE A N 1
ATOM 2519 C CA . PHE A 1 317 ? 3.164 0.797 -15.875 1.00 82.69 317 PHE A CA 1
ATOM 2520 C C . PHE A 1 317 ? 3.985 -0.407 -15.414 1.00 82.69 317 PHE A C 1
ATOM 2522 O O . PHE A 1 317 ? 4.452 -1.213 -16.220 1.00 82.69 317 PHE A O 1
ATOM 2529 N N . ASP A 1 318 ? 4.132 -0.559 -14.098 1.00 90.25 318 ASP A N 1
ATOM 2530 C CA . ASP A 1 318 ? 4.692 -1.776 -13.514 1.00 90.25 318 ASP A CA 1
ATOM 2531 C C . ASP A 1 318 ? 3.607 -2.856 -13.410 1.00 90.25 318 ASP A C 1
ATOM 2533 O O . ASP A 1 318 ? 3.048 -3.128 -12.346 1.00 90.25 318 ASP A O 1
ATOM 2537 N N . HIS A 1 319 ? 3.285 -3.450 -14.557 1.00 94.75 319 HIS A N 1
ATOM 2538 C CA . HIS A 1 319 ? 2.216 -4.440 -14.685 1.00 94.75 319 HIS A CA 1
ATOM 2539 C C . HIS A 1 319 ? 2.432 -5.670 -13.786 1.00 94.75 319 HIS A C 1
ATOM 2541 O O . HIS A 1 319 ? 1.484 -6.216 -13.224 1.00 94.75 319 HIS A O 1
ATOM 2547 N N . ALA A 1 320 ? 3.688 -6.079 -13.579 1.00 96.75 320 ALA A N 1
ATOM 2548 C CA . ALA A 1 320 ? 4.021 -7.167 -12.663 1.00 96.75 320 ALA A CA 1
ATOM 2549 C C . ALA A 1 320 ? 3.739 -6.794 -11.199 1.00 96.75 320 ALA A C 1
ATOM 2551 O O . ALA A 1 320 ? 3.238 -7.629 -10.443 1.00 96.75 320 ALA A O 1
ATOM 2552 N N . ALA A 1 321 ? 4.007 -5.544 -10.799 1.00 97.50 321 ALA A N 1
ATOM 2553 C CA . ALA A 1 321 ? 3.613 -5.051 -9.482 1.00 97.50 321 ALA A CA 1
ATOM 2554 C C . ALA A 1 321 ? 2.089 -5.045 -9.309 1.00 97.50 321 ALA A C 1
ATOM 2556 O O . ALA A 1 321 ? 1.591 -5.493 -8.276 1.00 97.50 321 ALA A O 1
ATOM 2557 N N . HIS A 1 322 ? 1.345 -4.584 -10.318 1.00 97.88 322 HIS A N 1
ATOM 2558 C CA . HIS A 1 322 ? -0.119 -4.575 -10.277 1.00 97.88 322 HIS A CA 1
ATOM 2559 C C . HIS A 1 322 ? -0.699 -5.982 -10.105 1.00 97.88 322 HIS A C 1
ATOM 2561 O O . HIS A 1 322 ? -1.513 -6.196 -9.205 1.00 97.88 322 HIS A O 1
ATOM 2567 N N . LEU A 1 323 ? -0.231 -6.954 -10.898 1.00 98.25 323 LEU A N 1
ATOM 2568 C CA . LEU A 1 323 ? -0.652 -8.351 -10.768 1.00 98.25 323 LEU A CA 1
ATOM 2569 C C . LEU A 1 323 ? -0.270 -8.942 -9.413 1.00 98.25 323 LEU A C 1
ATOM 2571 O O . LEU A 1 323 ? -1.101 -9.597 -8.793 1.00 98.25 323 LEU A O 1
ATOM 2575 N N . GLY A 1 324 ? 0.948 -8.692 -8.923 1.00 98.44 324 GLY A N 1
ATOM 2576 C CA . GLY A 1 324 ? 1.383 -9.174 -7.610 1.00 98.44 324 GLY A CA 1
ATOM 2577 C C . GLY A 1 324 ? 0.511 -8.645 -6.470 1.00 98.44 324 GLY A C 1
ATOM 2578 O O . GLY A 1 324 ? 0.077 -9.413 -5.609 1.00 98.44 324 GLY A O 1
ATOM 2579 N N . GLY A 1 325 ? 0.197 -7.348 -6.500 1.00 98.56 325 GLY A N 1
ATOM 2580 C CA . GLY A 1 325 ? -0.728 -6.725 -5.557 1.00 98.56 325 GLY A CA 1
ATOM 2581 C C . GLY A 1 325 ? -2.137 -7.309 -5.654 1.00 98.56 325 GLY A C 1
ATOM 2582 O O . GLY A 1 325 ? -2.694 -7.730 -4.640 1.00 98.56 325 GLY A O 1
ATOM 2583 N N . ALA A 1 326 ? -2.686 -7.410 -6.868 1.00 98.62 326 ALA A N 1
ATOM 2584 C CA . ALA A 1 326 ? -4.012 -7.976 -7.111 1.00 98.62 326 ALA A CA 1
ATOM 2585 C C . ALA A 1 326 ? -4.115 -9.433 -6.636 1.00 98.62 326 ALA A C 1
ATOM 2587 O O . ALA A 1 326 ? -5.051 -9.777 -5.918 1.00 98.62 326 ALA A O 1
ATOM 2588 N N . MET A 1 327 ? -3.128 -10.276 -6.956 1.00 98.56 327 MET A N 1
ATOM 2589 C CA . MET A 1 327 ? -3.069 -11.667 -6.494 1.00 98.56 327 MET A CA 1
ATOM 2590 C C . MET A 1 327 ? -3.062 -11.763 -4.968 1.00 98.56 327 MET A C 1
ATOM 2592 O O . MET A 1 327 ? -3.756 -12.614 -4.414 1.00 98.56 327 MET A O 1
ATOM 2596 N N . PHE A 1 328 ? -2.333 -10.882 -4.276 1.00 98.69 328 PHE A N 1
ATOM 2597 C CA . PHE A 1 328 ? -2.372 -10.836 -2.815 1.00 98.69 328 PHE A CA 1
ATOM 2598 C C . PHE A 1 328 ? -3.737 -10.384 -2.276 1.00 98.69 328 PHE A C 1
ATOM 2600 O O . PHE A 1 328 ? -4.228 -10.957 -1.306 1.00 98.69 328 PHE A O 1
ATOM 2607 N N . GLY A 1 329 ? -4.388 -9.413 -2.921 1.00 98.44 329 GLY A N 1
ATOM 2608 C CA . GLY A 1 329 ? -5.755 -9.001 -2.586 1.00 98.44 329 GLY A CA 1
ATOM 2609 C C . GLY A 1 329 ? -6.777 -10.132 -2.736 1.00 98.44 329 GLY A C 1
ATOM 2610 O O . GLY A 1 329 ? -7.590 -10.354 -1.837 1.00 98.44 329 GLY A O 1
ATOM 2611 N N . LEU A 1 330 ? -6.693 -10.902 -3.828 1.00 98.50 330 LEU A N 1
ATOM 2612 C CA . LEU A 1 330 ? -7.510 -12.103 -4.049 1.00 98.50 330 LEU A CA 1
ATOM 2613 C C . LEU A 1 330 ? -7.229 -13.173 -2.993 1.00 98.50 330 LEU A C 1
ATOM 2615 O O . LEU A 1 330 ? -8.161 -13.714 -2.400 1.00 98.50 330 LEU A O 1
ATOM 2619 N N . PHE A 1 331 ? -5.951 -13.445 -2.717 1.00 98.56 331 PHE A N 1
ATOM 2620 C CA . PHE A 1 331 ? -5.545 -14.340 -1.636 1.00 98.56 331 PHE A CA 1
ATOM 2621 C C . PHE A 1 331 ? -6.151 -13.898 -0.301 1.00 98.56 331 PHE A C 1
ATOM 2623 O O . PHE A 1 331 ? -6.678 -14.727 0.439 1.00 98.56 331 PHE A O 1
ATOM 2630 N N . TRP A 1 332 ? -6.131 -12.600 0.003 1.00 98.31 332 TRP A N 1
ATOM 2631 C CA . TRP A 1 332 ? -6.706 -12.090 1.239 1.00 98.31 332 TRP A CA 1
ATOM 2632 C C . TRP A 1 332 ? -8.225 -12.292 1.293 1.00 98.31 332 TRP A C 1
ATOM 2634 O O . TRP A 1 332 ? -8.735 -12.747 2.312 1.00 98.31 332 TRP A O 1
ATOM 2644 N N . CYS A 1 333 ? -8.925 -12.039 0.184 1.00 97.94 333 CYS A N 1
ATOM 2645 C CA . CYS A 1 333 ? -10.374 -12.219 0.067 1.00 97.94 333 CYS A CA 1
ATOM 2646 C C . CYS A 1 333 ? -10.804 -13.676 0.284 1.00 97.94 333 CYS A C 1
ATOM 2648 O O . CYS A 1 333 ? -11.696 -13.940 1.087 1.00 97.94 333 CYS A O 1
ATOM 2650 N N . TYR A 1 334 ? -10.167 -14.623 -0.410 1.00 97.81 334 TYR A N 1
ATOM 2651 C CA . TYR A 1 334 ? -10.598 -16.027 -0.412 1.00 97.81 334 TYR A CA 1
ATOM 2652 C C . TYR A 1 334 ? -9.967 -16.879 0.691 1.00 97.81 334 TYR A C 1
ATOM 2654 O O . TYR A 1 334 ? -10.503 -17.929 1.030 1.00 97.81 334 TYR A O 1
ATOM 2662 N N . PHE A 1 335 ? -8.831 -16.458 1.251 1.00 97.81 335 PHE A N 1
ATOM 2663 C CA . PHE A 1 335 ? -8.096 -17.246 2.240 1.00 97.81 335 PHE A CA 1
ATOM 2664 C C . PHE A 1 335 ? -7.668 -16.420 3.454 1.00 97.81 335 PHE A C 1
ATOM 2666 O O . PHE A 1 335 ? -7.925 -16.825 4.588 1.00 97.81 335 PHE A O 1
ATOM 2673 N N . GLY A 1 336 ? -7.040 -15.261 3.241 1.00 96.94 336 GLY A N 1
ATOM 2674 C CA . GLY A 1 336 ? -6.416 -14.466 4.302 1.00 96.94 336 GLY A CA 1
ATOM 2675 C C . GLY A 1 336 ? -7.378 -14.033 5.407 1.00 96.94 336 GLY A C 1
ATOM 2676 O O . GLY A 1 336 ? -7.070 -14.220 6.584 1.00 96.94 336 GLY A O 1
ATOM 2677 N N . THR A 1 337 ? -8.567 -13.543 5.057 1.00 95.50 337 THR A N 1
ATOM 2678 C CA . THR A 1 337 ? -9.585 -13.135 6.038 1.00 95.50 337 THR A CA 1
ATOM 2679 C C . THR A 1 337 ? -10.051 -14.300 6.916 1.00 95.50 337 THR A C 1
ATOM 2681 O O . THR A 1 337 ? -10.257 -14.108 8.111 1.00 95.50 337 THR A O 1
ATOM 2684 N N . GLN A 1 338 ? -10.181 -15.507 6.357 1.00 95.00 338 GLN A N 1
ATOM 2685 C CA . GLN A 1 338 ? -10.703 -16.676 7.076 1.00 95.00 338 GLN A CA 1
ATOM 2686 C C . GLN A 1 338 ? -9.633 -17.466 7.835 1.00 95.00 338 GLN A C 1
ATOM 2688 O O . GLN A 1 338 ? -9.930 -18.028 8.881 1.00 95.00 338 GLN A O 1
ATOM 2693 N N . HIS A 1 339 ? -8.401 -17.522 7.325 1.00 96.00 339 HIS A N 1
ATOM 2694 C CA . HIS A 1 339 ? -7.373 -18.434 7.840 1.00 96.00 339 HIS A CA 1
ATOM 2695 C C . HIS A 1 339 ? -6.169 -17.709 8.437 1.00 96.00 339 HIS A C 1
ATOM 2697 O O . HIS A 1 339 ? -5.573 -18.199 9.390 1.00 96.00 339 HIS A O 1
ATOM 2703 N N . VAL A 1 340 ? -5.797 -16.544 7.898 1.00 95.69 340 VAL A N 1
ATOM 2704 C CA . VAL A 1 340 ? -4.612 -15.804 8.361 1.00 95.69 340 VAL A CA 1
ATOM 2705 C C . VAL A 1 340 ? -4.989 -14.812 9.454 1.00 95.69 340 VAL A C 1
ATOM 2707 O O . VAL A 1 340 ? -4.334 -14.758 10.492 1.00 95.69 340 VAL A O 1
ATOM 2710 N N . TRP A 1 341 ? -6.056 -14.038 9.258 1.00 96.12 341 TRP A N 1
ATOM 2711 C CA . TRP A 1 341 ? -6.466 -13.005 10.209 1.00 96.12 341 TRP A CA 1
ATOM 2712 C C . TRP A 1 341 ? -6.850 -13.536 11.601 1.00 96.12 341 TRP A C 1
ATOM 2714 O O . TRP A 1 341 ? -6.505 -12.875 12.584 1.00 96.12 341 TRP A O 1
ATOM 2724 N N . PRO A 1 342 ? -7.490 -14.713 11.763 1.00 96.25 342 PRO A N 1
ATOM 2725 C CA . PRO A 1 342 ? -7.750 -15.274 13.093 1.00 96.25 342 PRO A CA 1
ATOM 2726 C C . PRO A 1 342 ? -6.485 -15.631 13.882 1.00 96.25 342 PRO A C 1
ATOM 2728 O O . PRO A 1 342 ? -6.500 -15.589 15.109 1.00 96.25 342 PRO A O 1
ATOM 2731 N N . LEU A 1 343 ? -5.349 -15.882 13.216 1.00 93.69 343 LEU A N 1
ATOM 2732 C CA . LEU A 1 343 ? -4.084 -16.178 13.904 1.00 93.69 343 LEU A CA 1
ATOM 2733 C C . LEU A 1 343 ? -3.618 -15.031 14.809 1.00 93.69 343 LEU A C 1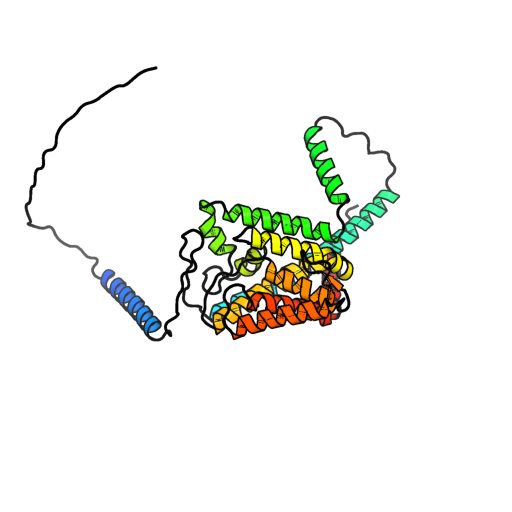
ATOM 2735 O O . LEU A 1 343 ? -2.831 -15.271 15.726 1.00 93.69 343 LEU A O 1
ATOM 2739 N N . ARG A 1 344 ? -4.135 -13.810 14.600 1.00 94.25 344 ARG A N 1
ATOM 2740 C CA . ARG A 1 344 ? -3.876 -12.653 15.463 1.00 94.25 344 ARG A CA 1
ATOM 2741 C C . ARG A 1 344 ? -4.201 -12.894 16.930 1.00 94.25 344 ARG A C 1
ATOM 2743 O O . ARG A 1 344 ? -3.553 -12.296 17.780 1.00 94.25 344 ARG A O 1
ATOM 2750 N N . GLU A 1 345 ? -5.156 -13.770 17.233 1.00 92.31 345 GLU A N 1
ATOM 2751 C CA . GLU A 1 345 ? -5.567 -14.067 18.608 1.00 92.31 345 GLU A CA 1
ATOM 2752 C C . GLU A 1 345 ? -4.404 -14.601 19.454 1.00 92.31 345 GLU A C 1
ATOM 2754 O O . GLU A 1 345 ? -4.246 -14.185 20.600 1.00 92.31 345 GLU A O 1
ATOM 2759 N N . HIS A 1 346 ? -3.512 -15.407 18.868 1.00 91.44 346 HIS A N 1
ATOM 2760 C CA . HIS A 1 346 ? -2.302 -15.888 19.543 1.00 91.44 346 HIS A CA 1
ATOM 2761 C C . HIS A 1 346 ? -1.370 -14.730 19.929 1.00 91.44 346 HIS A C 1
ATOM 2763 O O . HIS A 1 346 ? -0.873 -14.660 21.053 1.00 91.44 346 HIS A O 1
ATOM 2769 N N . PHE A 1 347 ? -1.158 -13.787 19.006 1.00 90.06 347 PHE A N 1
ATOM 2770 C CA . PHE A 1 347 ? -0.308 -12.619 19.246 1.00 90.06 347 PHE A CA 1
ATOM 2771 C C . PHE A 1 347 ? -0.940 -11.648 20.243 1.00 90.06 347 PHE A C 1
ATOM 2773 O O . PHE A 1 347 ? -0.238 -11.080 21.079 1.00 90.06 347 PHE A O 1
ATOM 2780 N N . ILE A 1 348 ? -2.262 -11.477 20.180 1.00 92.06 348 ILE A N 1
ATOM 2781 C CA . ILE A 1 348 ? -3.024 -10.669 21.132 1.00 92.06 348 ILE A CA 1
ATOM 2782 C C . ILE A 1 348 ? -2.935 -11.274 22.537 1.00 92.06 348 ILE A C 1
ATOM 2784 O O . ILE A 1 348 ? -2.706 -10.527 23.485 1.00 92.06 348 ILE A O 1
ATOM 2788 N N . GLY A 1 349 ? -3.060 -12.598 22.674 1.00 89.19 349 GLY A N 1
ATOM 2789 C CA . GLY A 1 349 ? -2.907 -13.302 23.951 1.00 89.19 349 GLY A CA 1
ATOM 2790 C C . GLY A 1 349 ? -1.524 -13.085 24.563 1.00 89.19 349 GLY A C 1
ATOM 2791 O O . GLY A 1 349 ? -1.415 -12.583 25.681 1.00 89.19 349 GLY A O 1
ATOM 2792 N N . TYR A 1 350 ? -0.465 -13.333 23.787 1.00 90.62 350 TYR A N 1
ATOM 2793 C CA . TYR A 1 350 ? 0.910 -13.082 24.231 1.00 90.62 350 TYR A CA 1
ATOM 2794 C C . TYR A 1 350 ? 1.140 -11.614 24.625 1.00 90.62 350 TYR A C 1
ATOM 2796 O O . TYR A 1 350 ? 1.750 -11.309 25.652 1.00 90.62 350 TYR A O 1
ATOM 2804 N N . TRP A 1 351 ? 0.625 -10.673 23.828 1.00 92.44 351 TRP A N 1
ATOM 2805 C CA . TRP A 1 351 ? 0.742 -9.250 24.135 1.00 92.44 351 TRP A CA 1
ATOM 2806 C C . TRP A 1 351 ? -0.043 -8.857 25.393 1.00 92.44 351 TRP A C 1
ATOM 2808 O O . TRP A 1 351 ? 0.434 -8.036 26.180 1.00 92.44 351 TRP A O 1
ATOM 2818 N N . HIS A 1 352 ? -1.222 -9.442 25.615 1.00 90.50 352 HIS A N 1
ATOM 2819 C CA . HIS A 1 352 ? -2.020 -9.229 26.820 1.00 90.50 352 HIS A CA 1
ATOM 2820 C C . HIS A 1 352 ? -1.248 -9.638 28.081 1.00 90.50 352 HIS A C 1
ATOM 2822 O O . HIS A 1 352 ? -1.163 -8.840 29.020 1.00 90.50 352 HIS A O 1
ATOM 2828 N N . GLU A 1 353 ? -0.628 -10.821 28.065 1.00 90.94 353 GLU A N 1
ATOM 2829 C CA . GLU A 1 353 ? 0.214 -11.328 29.156 1.00 90.94 353 GLU A CA 1
ATOM 2830 C C . GLU A 1 353 ? 1.417 -10.415 29.418 1.00 90.94 353 GLU A C 1
ATOM 2832 O O . GLU A 1 353 ? 1.628 -9.976 30.550 1.00 90.94 353 GLU A O 1
ATOM 2837 N N . LEU A 1 354 ? 2.159 -10.050 28.366 1.00 91.12 354 LEU A N 1
ATOM 2838 C CA . LEU A 1 354 ? 3.326 -9.169 28.466 1.00 91.12 354 LEU A CA 1
ATOM 2839 C C . LEU A 1 354 ? 2.964 -7.786 29.027 1.00 91.12 354 LEU A C 1
ATOM 2841 O O . LEU A 1 354 ? 3.716 -7.186 29.799 1.00 91.12 354 LEU A O 1
ATOM 2845 N N . ARG A 1 355 ? 1.825 -7.238 28.598 1.00 87.19 355 ARG A N 1
ATOM 2846 C CA . ARG A 1 355 ? 1.411 -5.877 28.944 1.00 87.19 355 ARG A CA 1
ATOM 2847 C C . ARG A 1 355 ? 0.894 -5.772 30.380 1.00 87.19 355 ARG A C 1
ATOM 2849 O O . ARG A 1 355 ? 1.007 -4.694 30.968 1.00 87.19 355 ARG A O 1
ATOM 2856 N N . GLY A 1 356 ? 0.328 -6.852 30.919 1.00 81.38 356 GLY A N 1
ATOM 2857 C CA . GLY A 1 356 ? -0.192 -6.922 32.281 1.00 81.38 356 GLY A CA 1
ATOM 2858 C C . GLY A 1 356 ? -1.440 -6.056 32.546 1.00 81.38 356 GLY A C 1
ATOM 2859 O O . GLY A 1 356 ? -1.911 -5.294 31.678 1.00 81.38 356 GLY A O 1
ATOM 2860 N N . PRO A 1 357 ? -2.007 -6.158 33.764 1.00 78.06 357 PRO A N 1
ATOM 2861 C CA . PRO A 1 357 ? -3.200 -5.4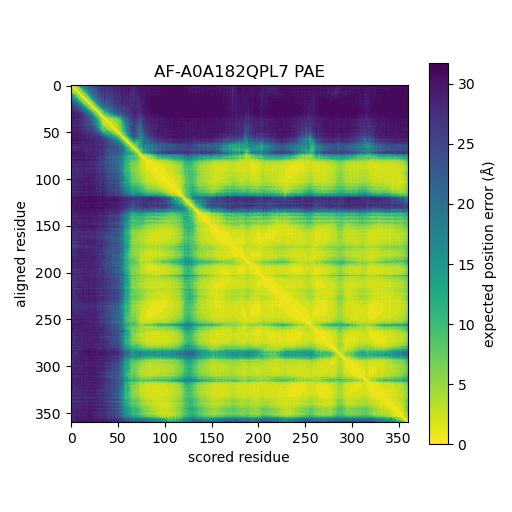14 34.150 1.00 78.06 357 PRO A CA 1
ATOM 2862 C C . PRO A 1 357 ? -2.957 -3.895 34.108 1.00 78.06 357 PRO A C 1
ATOM 2864 O O . PRO A 1 357 ? -1.814 -3.437 34.190 1.00 78.06 357 PRO A O 1
ATOM 2867 N N . PRO A 1 358 ? -4.017 -3.074 33.972 1.00 67.31 358 PRO A N 1
ATOM 2868 C CA . PRO A 1 358 ? -3.890 -1.628 34.116 1.00 67.31 358 PRO A CA 1
ATOM 2869 C C . PRO A 1 358 ? -3.234 -1.303 35.465 1.00 67.31 358 PRO A C 1
ATOM 2871 O O . PRO A 1 358 ? -3.678 -1.806 36.498 1.00 67.31 358 PRO A O 1
ATOM 2874 N N . LYS A 1 359 ? -2.175 -0.485 35.462 1.00 68.44 359 LYS A N 1
ATOM 2875 C CA . LYS A 1 359 ? -1.585 0.020 36.709 1.00 68.44 359 LYS A CA 1
ATOM 2876 C C . LYS A 1 359 ? -2.670 0.810 37.456 1.00 68.44 359 LYS A C 1
ATOM 2878 O O . LYS A 1 359 ? -3.316 1.650 36.828 1.00 68.44 359 LYS A O 1
ATOM 2883 N N . LYS A 1 360 ? -2.906 0.445 38.722 1.00 53.00 360 LYS A N 1
ATOM 2884 C CA . LYS A 1 360 ? -3.940 1.030 39.591 1.00 53.00 360 LYS A CA 1
ATOM 2885 C C . LYS A 1 360 ? -3.717 2.517 39.820 1.00 53.00 360 LYS A C 1
ATOM 2887 O O . LYS A 1 360 ? -2.533 2.913 39.911 1.00 53.00 360 LYS A O 1
#

Mean predicted aligned error: 12.89 Å

InterPro domains:
  IPR022764 Peptidase S54, rhomboid domain [PF01694] (193-335)
  IPR035952 Rhomboid-like superfamily [G3DSA:1.20.1540.10] (151-340)
  IPR035952 Rhomboid-like superfamily [SSF144091] (158-340)
  IPR050925 Rhomboid protease S54 [PTHR43731] (67-344)

Radius of gyration: 30.13 Å; Cα contacts (8 Å, |Δi|>4): 393; chains: 1; bounding box: 94×79×67 Å

Secondary structure (DSSP, 8-state):
-------------------------------HHHHHHHHHHHHHHHHHHHHHHTTS--------EETTEE-------GGGHHHHHHHHHHHHHHHHHHHHHHHHHHHHHHHHHHHHHHH--GGGSSS--SS-HHHHHHHHHHHHHHHHS-TTHHHHHHHHHHHHHHHHHTT-GGGHHHHHHHSSB-TTSS--HHHHHHGGG--SSHHHHHHHHHHHHHHHHHHHHHH-HHHHHHHHHHHHHHHHHHHHHHHHHTT----B-STHHHHHHHHHHHHHHSTTPEEEETTEEEEEEEHHHHHHHHHHHHHHHHHHT--SS-HHHHHHHHHHHHHIIIIIIIIIGGGHHHHHHHHHHHH-SPP-

Sequence (360 aa):
MALRLMLHCREIPSVFRYSSVFHHPRKILSNVGNDRQLTILRYTRNARNTRAESFAPRQTIVPTEVQGIVIESGYIDPSKIWRSFLFTVAFTTGSFIGVSIWEYETIRSRAMQALRSKLSVNWFKERMKHNRQEMEQWRKDITGWWNKLSPGERVFAPLCALNVIVYGLWRIPSLAPTMVKYFASNPAAKAVCWPMLLSTFSHYSLFHILANMYVLHSFSHAAVATLGREQFLGMYLSAGVIASFASHIFKTVVRQPGLSLGASGAIMGALAYVCSQYPDTQLSILFLPMYTFSAGAAIKVIMGIDLAGVLLGWKIFDHAAHLGGAMFGLFWCYFGTQHVWPLREHFIGYWHELRGPPKK

Nearest PDB structures (foldseek):
  6pj5-assembly1_A 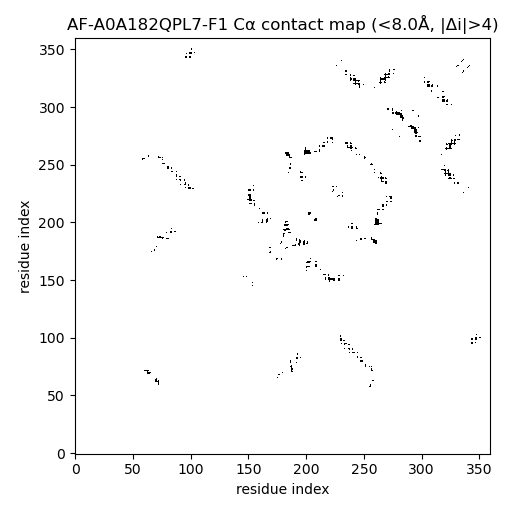 TM=7.696E-01  e=1.296E-04  Escherichia coli
  4qnz-assembly1_A  TM=6.894E-01  e=7.753E-05  Escherichia coli str. K-12 substr. MC4100
  2ic8-assembly1_A  TM=7.132E-01  e=3.618E-04  Escherichia coli
  3zmj-assembly1_A  TM=6.966E-01  e=2.610E-04  Escherichia coli
  4h1d-assembly1_A  TM=6.864E-01  e=5.771E-04  Escherichia coli K-12

pLDDT: mean 80.0, std 22.86, range [27.33, 98.75]

Foldseek 3Di:
DDDDDDDDDDDDDDDDDDDDDDDDDDDDDDDVPPVVVVVVVVVVVVVVVVVVVVPDPDFPDDQDDDPNDRQPLDFQDPVLLVVLVVLLVVLLVVLLLVLLVVVLVVVVVVVVVVVCVVVDDPPPDPPDDDDDPPVVVVVCVVVVVLVPDDQLCVLLVVLLVLLVVQQVLSVDPVCVVVCSQQQWAWSRHPRHRNNLQNLLSHDPDPVQSVVQSVLSSVLSNLLCVPQNNSRLSSLLSSQSSQLSSLLSVLCNVVVGIDIHHHNLSSSLLSLLQSCVVFQQDWDADVVGNVDTDGSVVVNVVLLVVLVCCSVVVPDPHSSSSSNSSNVSSNCCNPPVVVPVSVVSVVSSVVVDVVVDDPDD

Solvent-accessible surface area (backbone atoms only — not comparable to full-atom values): 20126 Å² total; per-residue (Å²): 135,86,82,91,80,89,82,90,83,89,87,84,86,88,86,89,86,84,88,82,89,86,88,87,89,85,84,89,82,87,71,78,74,61,56,54,56,53,49,51,53,51,49,54,51,51,53,54,52,53,58,58,56,73,73,52,78,86,66,86,69,73,69,56,70,60,93,85,43,78,46,75,62,48,80,62,57,73,76,53,53,58,54,39,50,53,42,39,54,53,49,36,53,50,36,49,53,51,28,38,52,50,46,50,54,51,54,50,52,52,52,50,50,53,52,45,63,74,68,54,72,85,80,81,81,81,87,83,85,85,91,59,74,68,69,48,48,58,51,46,52,52,52,52,53,59,68,70,45,50,74,19,48,66,55,41,52,60,54,48,51,51,29,54,51,44,34,53,48,67,72,37,77,91,41,40,70,57,42,55,48,39,29,26,24,27,65,37,45,92,51,52,51,64,5,24,52,42,6,32,39,18,44,92,48,71,68,59,43,51,54,44,50,51,53,46,52,71,47,27,46,63,40,23,74,73,54,34,61,42,54,37,51,28,50,38,55,34,14,19,26,41,2,39,40,35,31,38,52,49,29,53,74,73,62,50,65,61,79,40,59,32,40,51,18,15,43,29,8,52,47,31,22,44,21,66,75,41,33,80,45,70,43,58,45,90,97,38,72,91,49,64,43,35,24,42,56,50,48,52,51,53,50,49,53,27,49,48,27,56,77,72,64,53,78,90,56,64,26,42,14,32,48,32,0,22,52,47,14,39,44,34,61,80,41,31,64,78,65,53,56,60,55,42,55,61,56,43,50,54,48,51,64,75,65,52,76,83,83,130

Organism: NCBI:txid69004